Protein AF-A0A1V5QC03-F1 (afdb_monomer)

pLDDT: mean 85.35, std 14.17, range [39.09, 98.06]

Nearest PDB structures (foldseek):
  6pdq-assembly1_B  TM=7.037E-01  e=1.287E-02  Homo sapiens
  1zld-assembly1_A  TM=6.166E-01  e=1.085E-01  Pyrenophora tritici-repentis
  7a3p-assembly1_B  TM=3.853E-01  e=1.755E+00  dengue virus type 3
  1ft0-assembly3_B  TM=2.766E-01  e=2.969E-01  Homo sapiens
  1wcu-assembly1_A  TM=3.076E-01  e=2.504E+00  Piromyces sp. 'equi'

Mean predicted aligned error: 14.53 Å

Sequence (185 aa):
MDAVNGFADDLRRKGRRDANDLLSPYISTAADDDEYSYEDDALQHGVYTYYLLEALTNGDSNEDGWFAGEETFDYLYPLVVSFESTQHPQEYDGWPGLANIVTWDAPVVDGPDITGFSVPAGATAAARVTSVLGQDYALQYTTNLKANPVEWTEADTGAGTGGEIILEDSTPSDDMRFYRVIILP

Solvent-accessible surface area (backbone atoms only — not comparable to full-atom values): 11050 Å² total; per-residue (Å²): 131,84,84,83,48,62,49,52,53,53,55,69,54,90,74,76,96,51,78,66,68,46,92,53,42,74,47,75,42,57,24,42,81,92,44,58,71,54,71,38,82,88,73,73,34,38,50,46,58,45,35,45,58,52,11,73,76,68,12,48,81,84,72,80,86,56,48,28,44,64,34,21,46,68,48,21,46,65,52,33,35,69,74,40,79,74,23,50,56,40,70,40,85,47,40,94,75,78,39,80,72,66,83,77,68,69,76,79,68,86,61,74,46,69,80,44,77,47,72,52,91,96,48,51,32,38,40,31,28,57,28,51,62,81,41,37,32,33,33,28,33,29,77,45,90,82,45,87,76,60,66,73,44,80,55,29,74,46,76,21,72,56,42,79,46,76,37,47,33,78,75,79,79,64,99,55,75,47,76,49,73,45,75,54,135

Foldseek 3Di:
DDQQAPPLVVLVDDDDDDPVVPQWDKDKFFAGPPADQDDDVVLVGGLLVSLLVVLCPVQCPPPPPARFPVSSCVRSQVSSCVVPVRGGMHIHGRHPDTHHPDDPPPPPPVWFAFPDWDDPVPFKTKTKTQFDAQWKKWKWKFPDPPDVVGDIHTQAMDGGRNGIDMTINGDPPDPDIDIDMGIDD

Radius of gyration: 26.69 Å; Cα contacts (8 Å, |Δi|>4): 325; chains: 1; bounding box: 65×38×66 Å

Secondary structure (DSSP, 8-state):
---SSHHHHHHHS--SS-GGGSSS-EEEESS-TTS---EETTTTEEHHHHHHHHHHHH--SS-SS--BHHHHHHHHHHHHHHH-TT---EEEE-SSS--BS-----------EEEEEE--TTS-EEEEEEPPTT-EEEEEEES-TTSSSPP-EEEEEEE--SSEEEEEES---SS--EEEEEE--

Structure (mmCIF, N/CA/C/O backbone):
data_AF-A0A1V5QC03-F1
#
_entry.id   AF-A0A1V5QC03-F1
#
loop_
_atom_site.group_PDB
_atom_site.id
_atom_site.type_symbol
_atom_site.label_atom_id
_atom_site.label_alt_id
_atom_site.label_comp_id
_atom_site.label_asym_id
_atom_site.label_entity_id
_atom_site.label_seq_id
_atom_site.pdbx_PDB_ins_code
_atom_site.Cartn_x
_atom_site.Cartn_y
_atom_site.Cartn_z
_atom_site.occupancy
_atom_site.B_iso_or_equiv
_atom_site.auth_seq_id
_atom_site.auth_comp_id
_atom_site.auth_asym_id
_atom_site.auth_atom_id
_atom_site.pdbx_PDB_model_num
ATOM 1 N N . MET A 1 1 ? 35.709 -1.969 -19.097 1.00 42.81 1 MET A N 1
ATOM 2 C CA . MET A 1 1 ? 34.895 -1.059 -18.276 1.00 42.81 1 MET A CA 1
ATOM 3 C C . MET A 1 1 ? 33.524 -1.658 -18.395 1.00 42.81 1 MET A C 1
ATOM 5 O O . MET A 1 1 ? 33.021 -1.704 -19.510 1.00 42.81 1 MET A O 1
ATOM 9 N N . ASP A 1 2 ? 33.082 -2.325 -17.338 1.00 39.09 2 ASP A N 1
ATOM 10 C CA . ASP A 1 2 ? 31.883 -3.154 -17.375 1.00 39.09 2 ASP A CA 1
ATOM 11 C C . ASP A 1 2 ? 30.676 -2.216 -17.383 1.00 39.09 2 ASP A C 1
ATOM 13 O O . ASP A 1 2 ? 30.462 -1.477 -16.431 1.00 39.09 2 ASP A O 1
ATOM 17 N N . ALA A 1 3 ? 29.970 -2.182 -18.512 1.00 49.28 3 ALA A N 1
ATOM 18 C CA . ALA A 1 3 ? 28.827 -1.314 -18.792 1.00 49.28 3 ALA A CA 1
ATOM 19 C C . ALA A 1 3 ? 27.527 -1.890 -18.206 1.00 49.28 3 ALA A C 1
ATOM 21 O O . ALA A 1 3 ? 26.520 -1.948 -18.887 1.00 49.28 3 ALA A O 1
ATOM 22 N N . VAL A 1 4 ? 27.586 -2.446 -16.995 1.00 56.78 4 VAL A N 1
ATOM 23 C CA . VAL A 1 4 ? 26.457 -3.198 -16.411 1.00 56.78 4 VAL A CA 1
ATOM 24 C C . VAL A 1 4 ? 25.676 -2.338 -15.403 1.00 56.78 4 VAL A C 1
ATOM 26 O O . VAL A 1 4 ? 24.705 -2.802 -14.821 1.00 56.78 4 VAL A O 1
ATOM 29 N N . ASN A 1 5 ? 26.127 -1.110 -15.125 1.00 61.44 5 ASN A N 1
ATOM 30 C CA . ASN A 1 5 ? 25.644 -0.309 -13.997 1.00 61.44 5 ASN A CA 1
ATOM 31 C C . ASN A 1 5 ? 25.998 1.193 -14.095 1.00 61.44 5 ASN A C 1
ATOM 33 O O . ASN A 1 5 ? 26.212 1.835 -13.059 1.00 61.44 5 ASN A O 1
ATOM 37 N N . GLY A 1 6 ? 26.109 1.753 -15.306 1.00 67.44 6 GLY A N 1
ATOM 38 C CA . GLY A 1 6 ? 26.587 3.128 -15.528 1.00 67.44 6 GLY A CA 1
ATOM 39 C C . GLY A 1 6 ? 25.737 4.176 -14.806 1.00 67.44 6 GLY A C 1
ATOM 40 O O . GLY A 1 6 ? 26.262 5.010 -14.060 1.00 67.44 6 GLY A O 1
ATOM 41 N N . PHE A 1 7 ? 24.414 4.041 -14.911 1.00 72.69 7 PHE A N 1
ATOM 42 C CA . PHE A 1 7 ? 23.452 4.888 -14.207 1.00 72.69 7 PHE A CA 1
ATOM 43 C C . PHE A 1 7 ? 23.599 4.835 -12.674 1.00 72.69 7 PHE A C 1
ATOM 45 O O . PHE A 1 7 ? 23.713 5.870 -12.005 1.00 72.69 7 PHE A O 1
ATOM 52 N N . ALA A 1 8 ? 23.616 3.628 -12.097 1.00 73.25 8 ALA A N 1
ATOM 53 C CA . ALA A 1 8 ? 23.713 3.442 -10.649 1.00 73.25 8 ALA A CA 1
ATOM 54 C C . ALA A 1 8 ? 25.057 3.949 -10.097 1.00 73.25 8 ALA A C 1
ATOM 56 O O . ALA A 1 8 ? 25.130 4.464 -8.977 1.00 73.25 8 ALA A O 1
ATOM 57 N N . ASP A 1 9 ? 26.128 3.836 -10.883 1.00 72.56 9 ASP A N 1
ATOM 58 C CA . ASP A 1 9 ? 27.441 4.378 -10.540 1.00 72.56 9 ASP A CA 1
ATOM 59 C C . ASP A 1 9 ? 27.476 5.907 -10.575 1.00 72.56 9 ASP A C 1
ATOM 61 O O . ASP A 1 9 ? 28.110 6.527 -9.712 1.00 72.56 9 ASP A O 1
ATOM 65 N N . ASP A 1 10 ? 26.762 6.528 -11.510 1.00 68.62 10 ASP A N 1
ATOM 66 C CA . ASP A 1 10 ? 26.651 7.982 -11.577 1.00 68.62 10 ASP A CA 1
ATOM 67 C C . ASP A 1 10 ? 25.839 8.555 -10.403 1.00 68.62 10 ASP A C 1
ATOM 69 O O . ASP A 1 10 ? 26.239 9.576 -9.838 1.00 68.62 10 ASP A O 1
ATOM 73 N N . LEU A 1 11 ? 24.808 7.854 -9.913 1.00 66.38 11 LEU A N 1
ATOM 74 C CA . LEU A 1 11 ? 24.113 8.213 -8.664 1.00 66.38 11 LEU A CA 1
ATOM 75 C C . LEU A 1 11 ? 25.042 8.190 -7.437 1.00 66.38 11 LEU A C 1
ATOM 77 O O . LEU A 1 11 ? 24.896 9.002 -6.519 1.00 66.38 11 LEU A O 1
ATOM 81 N N . ARG A 1 12 ? 26.061 7.324 -7.421 1.00 68.38 12 ARG A N 1
ATOM 82 C CA . ARG A 1 12 ? 27.048 7.262 -6.325 1.00 68.38 12 ARG A CA 1
ATOM 83 C C . ARG A 1 12 ? 28.050 8.428 -6.356 1.00 68.38 12 ARG A C 1
ATOM 85 O O . ARG A 1 12 ? 28.718 8.691 -5.347 1.00 68.38 12 ARG A O 1
ATOM 92 N N . ARG A 1 13 ? 28.191 9.147 -7.480 1.00 62.00 13 ARG A N 1
ATOM 93 C CA . ARG A 1 13 ? 29.192 10.213 -7.668 1.00 62.00 13 ARG A CA 1
ATOM 94 C C . ARG A 1 13 ? 28.672 11.567 -7.157 1.00 62.00 13 ARG A C 1
ATOM 96 O O . ARG A 1 13 ? 27.941 12.267 -7.837 1.00 62.00 13 ARG A O 1
ATOM 103 N N . LYS A 1 14 ? 29.118 11.973 -5.963 1.00 53.88 14 LYS A N 1
ATOM 104 C CA . LYS A 1 14 ? 28.696 13.219 -5.279 1.00 53.88 14 LYS A CA 1
ATOM 105 C C . LYS A 1 14 ? 29.041 14.494 -6.078 1.00 53.88 14 LYS A C 1
ATOM 107 O O . LYS A 1 14 ? 30.224 14.824 -6.214 1.00 53.88 14 LYS A O 1
ATOM 112 N N . GLY A 1 15 ? 28.019 15.201 -6.575 1.00 64.44 15 GLY A N 1
ATOM 113 C CA . GLY A 1 15 ? 28.104 16.383 -7.446 1.00 64.44 15 GLY A CA 1
ATOM 114 C C . GLY A 1 15 ? 27.461 17.663 -6.880 1.00 64.44 15 GLY A C 1
ATOM 115 O O . GLY A 1 15 ? 27.685 18.014 -5.723 1.00 64.44 15 GLY A O 1
ATOM 116 N N . ARG A 1 16 ? 26.744 18.426 -7.733 1.00 58.00 16 ARG A N 1
ATOM 117 C CA . ARG A 1 16 ? 25.879 19.558 -7.309 1.00 58.00 16 ARG A CA 1
ATOM 118 C C . ARG A 1 16 ? 24.647 18.960 -6.599 1.00 58.00 16 ARG A C 1
ATOM 120 O O . ARG A 1 16 ? 24.723 17.836 -6.147 1.00 58.00 16 ARG A O 1
ATOM 127 N N . ARG A 1 17 ? 23.552 19.699 -6.382 1.00 55.31 17 ARG A N 1
ATOM 128 C CA . ARG A 1 17 ? 22.375 19.045 -5.792 1.00 55.31 17 ARG A CA 1
ATOM 129 C C . ARG A 1 17 ? 21.720 18.104 -6.807 1.00 55.31 17 ARG A C 1
ATOM 131 O O . ARG A 1 17 ? 21.109 18.616 -7.747 1.00 55.31 17 ARG A O 1
ATOM 138 N N . ASP A 1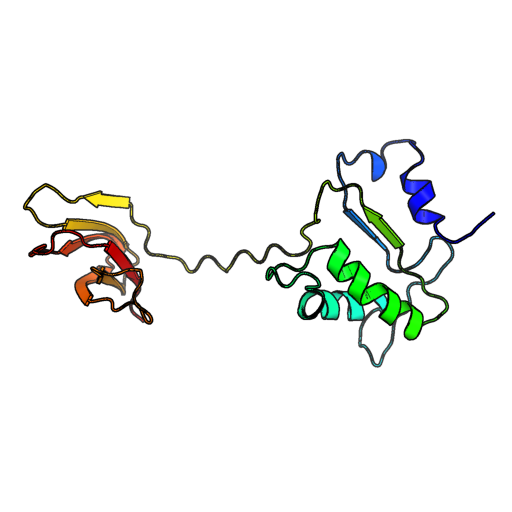 18 ? 21.839 16.791 -6.605 1.00 60.66 18 ASP A N 1
ATOM 139 C CA . ASP A 1 18 ? 21.238 15.730 -7.432 1.00 60.66 18 ASP A CA 1
ATOM 140 C C . ASP A 1 18 ? 20.279 14.864 -6.599 1.00 60.66 18 ASP A C 1
ATOM 142 O O . ASP A 1 18 ? 20.092 15.066 -5.402 1.00 60.66 18 ASP A O 1
ATOM 146 N N . ALA A 1 19 ? 19.708 13.831 -7.221 1.00 57.47 19 ALA A N 1
ATOM 147 C CA . ALA A 1 19 ? 18.978 12.773 -6.527 1.00 57.47 19 ALA A CA 1
ATOM 148 C C . ALA A 1 19 ? 19.791 12.071 -5.409 1.00 57.47 19 ALA A C 1
ATOM 150 O O . ALA A 1 19 ? 19.197 11.520 -4.490 1.00 57.47 19 ALA A O 1
ATOM 151 N N . ASN A 1 20 ? 21.125 1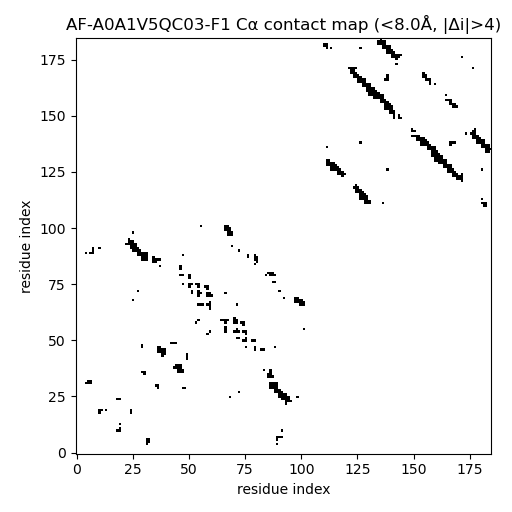2.136 -5.423 1.00 57.94 20 ASN A N 1
ATOM 152 C CA . ASN A 1 20 ? 21.999 11.599 -4.368 1.00 57.94 20 ASN A CA 1
ATOM 153 C C . ASN A 1 20 ? 22.118 12.488 -3.110 1.00 57.94 20 ASN A C 1
ATOM 155 O O . ASN A 1 20 ? 22.726 12.066 -2.125 1.00 57.94 20 ASN A O 1
ATOM 159 N N . ASP A 1 21 ? 21.529 13.690 -3.120 1.00 61.12 21 ASP A N 1
ATOM 160 C CA . ASP A 1 21 ? 21.320 14.509 -1.919 1.00 61.12 21 ASP A CA 1
ATOM 161 C C . ASP A 1 21 ? 20.098 14.052 -1.108 1.00 61.12 21 ASP A C 1
ATOM 163 O O . ASP A 1 21 ? 19.895 14.503 0.026 1.00 61.12 21 ASP A O 1
ATOM 167 N N . LEU A 1 22 ? 19.255 13.184 -1.678 1.00 66.00 22 LEU A N 1
ATOM 168 C CA . LEU A 1 22 ? 18.200 12.518 -0.926 1.00 66.00 22 LEU A CA 1
ATOM 169 C C . LEU A 1 22 ? 18.869 11.590 0.096 1.00 66.00 22 LEU A C 1
ATOM 171 O O . LEU A 1 22 ? 19.774 10.830 -0.236 1.00 66.00 22 LEU A O 1
ATOM 175 N N . LEU A 1 23 ? 18.446 11.674 1.360 1.00 70.44 23 LEU A N 1
ATOM 176 C CA . LEU A 1 23 ? 19.091 10.939 2.457 1.00 70.44 23 LEU A CA 1
ATOM 177 C C . LEU A 1 23 ? 18.989 9.418 2.288 1.00 70.44 23 LEU A C 1
ATOM 179 O O . LEU A 1 23 ? 19.908 8.700 2.679 1.00 70.44 23 LEU A O 1
ATOM 183 N N . SER A 1 24 ? 17.873 8.951 1.724 1.00 77.12 24 SER A N 1
ATOM 184 C CA . SER A 1 24 ? 17.582 7.535 1.501 1.00 77.12 24 SER A CA 1
ATOM 185 C C . SER A 1 24 ? 16.578 7.371 0.352 1.00 77.12 24 SER A C 1
ATOM 187 O O . SER A 1 24 ? 15.392 7.200 0.617 1.00 77.12 24 SER A O 1
ATOM 189 N N . PRO A 1 25 ? 16.968 7.555 -0.920 1.00 83.56 25 PRO A N 1
ATOM 190 C CA . PRO A 1 25 ? 16.045 7.378 -2.031 1.00 83.56 25 PRO A CA 1
ATOM 191 C C . PRO A 1 25 ? 16.015 5.919 -2.484 1.00 83.56 25 PRO A C 1
ATOM 193 O O . PRO A 1 25 ? 17.046 5.254 -2.498 1.00 83.56 25 PRO A O 1
ATOM 196 N N . TYR A 1 26 ? 14.849 5.475 -2.935 1.00 87.00 26 TYR A N 1
ATOM 197 C CA . TYR A 1 26 ? 14.722 4.322 -3.817 1.00 87.00 26 TYR A CA 1
ATOM 198 C C . TYR A 1 26 ? 14.472 4.844 -5.234 1.00 87.00 26 TYR A C 1
ATOM 200 O O . TYR A 1 26 ? 13.576 5.670 -5.437 1.00 87.00 26 TYR A O 1
ATOM 208 N N . ILE A 1 27 ? 15.298 4.443 -6.199 1.00 89.00 27 ILE A N 1
ATOM 209 C CA . ILE A 1 27 ? 15.223 4.917 -7.586 1.00 89.00 27 ILE A CA 1
ATOM 210 C C . ILE A 1 27 ? 15.237 3.706 -8.507 1.00 89.00 27 ILE A C 1
ATOM 212 O O . ILE A 1 27 ? 16.136 2.880 -8.420 1.00 89.00 27 ILE A O 1
ATOM 216 N N . SER A 1 28 ? 14.287 3.658 -9.438 1.00 92.69 28 SER A N 1
ATOM 217 C CA . SER A 1 28 ? 14.277 2.685 -10.527 1.00 92.69 28 SER A CA 1
ATOM 218 C C . SER A 1 28 ? 14.078 3.398 -11.865 1.00 92.69 28 SER A C 1
ATOM 220 O O . SER A 1 28 ? 13.286 4.344 -11.955 1.00 92.69 28 SER A O 1
ATOM 222 N N . THR A 1 29 ? 14.795 2.964 -12.899 1.00 94.38 29 THR A N 1
ATOM 223 C CA . THR A 1 29 ? 14.680 3.474 -14.270 1.00 94.38 29 THR A CA 1
ATOM 224 C C . THR A 1 29 ? 14.357 2.358 -15.248 1.00 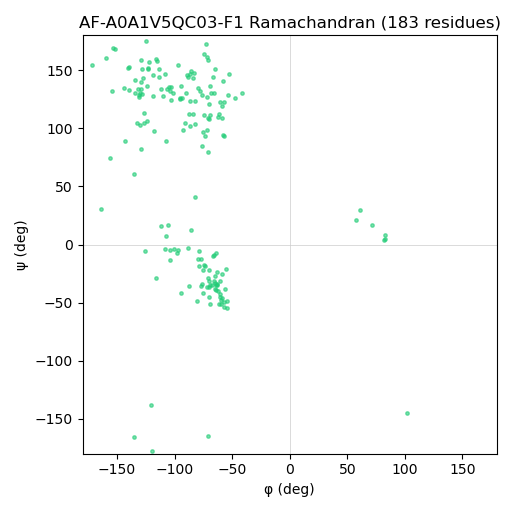94.38 29 THR A C 1
ATOM 226 O O . THR A 1 29 ? 14.722 1.202 -15.059 1.00 94.38 29 THR A O 1
ATOM 229 N N . ALA A 1 30 ? 13.670 2.723 -16.330 1.00 96.69 30 ALA A N 1
ATOM 230 C CA . ALA A 1 30 ? 13.182 1.768 -17.316 1.00 96.69 30 ALA A CA 1
ATOM 231 C C . ALA A 1 30 ? 14.280 1.121 -18.173 1.00 96.69 30 ALA A C 1
ATOM 233 O O . ALA A 1 30 ? 14.033 0.070 -18.756 1.00 96.69 30 ALA A O 1
ATOM 234 N N . ALA A 1 31 ? 15.447 1.751 -18.278 1.00 95.88 31 ALA A N 1
ATOM 235 C CA . ALA A 1 31 ? 16.568 1.325 -19.108 1.00 95.88 31 ALA A CA 1
ATOM 236 C C . ALA A 1 31 ? 17.891 1.818 -18.489 1.00 95.88 31 ALA A C 1
ATOM 238 O O . ALA A 1 31 ? 17.851 2.662 -17.576 1.00 95.88 31 ALA A O 1
ATOM 239 N N . ASP A 1 32 ? 19.023 1.314 -18.989 1.00 92.69 32 ASP A N 1
ATOM 240 C CA . ASP A 1 32 ? 20.351 1.819 -18.628 1.00 92.69 32 ASP A CA 1
ATOM 241 C C . ASP A 1 32 ? 20.629 3.191 -19.272 1.00 92.69 32 ASP A C 1
ATOM 243 O O . ASP A 1 32 ? 19.834 3.719 -20.057 1.00 92.69 32 ASP A O 1
ATOM 247 N N . ASP A 1 33 ? 21.746 3.809 -18.895 1.00 85.25 33 ASP A N 1
ATOM 248 C CA . ASP A 1 33 ? 22.112 5.178 -19.262 1.00 85.25 33 ASP A CA 1
ATOM 249 C C . ASP A 1 33 ? 22.317 5.407 -20.769 1.00 85.25 33 ASP A C 1
ATOM 251 O O . ASP A 1 33 ? 22.162 6.542 -21.239 1.00 85.25 33 ASP A O 1
ATOM 255 N N . ASP A 1 34 ? 22.620 4.355 -21.531 1.00 89.12 34 ASP A N 1
ATOM 256 C CA . ASP A 1 34 ? 22.813 4.385 -22.982 1.00 89.12 34 ASP A CA 1
ATOM 257 C C . ASP A 1 34 ? 21.732 3.638 -23.788 1.00 89.12 34 ASP A C 1
ATOM 259 O O . ASP A 1 34 ? 21.890 3.416 -24.995 1.00 89.12 34 ASP A O 1
ATOM 263 N N . GLU A 1 35 ? 20.592 3.341 -23.159 1.00 94.50 35 GLU A N 1
ATOM 264 C CA . GLU A 1 35 ? 19.522 2.523 -23.732 1.00 94.50 35 GLU A CA 1
ATOM 265 C C . GLU A 1 35 ? 18.198 3.273 -23.933 1.00 94.50 35 GLU A C 1
ATOM 267 O O . GLU A 1 35 ? 17.913 4.313 -23.333 1.00 94.50 35 GLU A O 1
ATOM 272 N N . TYR A 1 36 ? 17.348 2.726 -24.806 1.00 94.81 36 TYR A N 1
ATOM 273 C CA . TYR A 1 36 ? 15.988 3.228 -24.987 1.00 94.81 36 TYR A CA 1
ATOM 274 C C . TYR A 1 36 ? 15.021 2.542 -24.021 1.00 94.81 36 TYR A C 1
ATOM 276 O O . TYR A 1 36 ? 15.093 1.340 -23.783 1.00 94.81 36 TYR A O 1
ATOM 284 N N . SER A 1 37 ? 14.044 3.307 -23.534 1.00 96.25 37 SER A N 1
ATOM 285 C CA . SER A 1 37 ? 12.830 2.746 -22.944 1.00 96.25 37 SER A CA 1
ATOM 286 C C . SER A 1 37 ? 11.811 2.513 -24.055 1.00 96.25 37 SER A C 1
ATOM 288 O O . SER A 1 37 ? 11.308 3.478 -24.633 1.00 96.25 37 SER A O 1
ATOM 290 N N . TYR A 1 38 ? 11.504 1.253 -24.348 1.00 97.44 38 TYR A N 1
ATOM 291 C CA . TYR A 1 38 ? 10.611 0.877 -25.438 1.00 97.44 38 TYR A CA 1
ATOM 292 C C . TYR A 1 38 ? 9.138 0.951 -25.022 1.00 97.44 38 TYR A C 1
ATOM 294 O O . TYR A 1 38 ? 8.775 0.691 -23.871 1.00 97.44 38 TYR A O 1
ATOM 302 N N . GLU A 1 39 ? 8.287 1.290 -25.988 1.00 96.81 39 GLU A N 1
ATOM 303 C CA . GLU A 1 39 ? 6.833 1.138 -25.919 1.00 96.81 39 GLU A CA 1
ATOM 304 C C . GLU A 1 39 ? 6.401 0.001 -26.836 1.00 96.81 39 GLU A C 1
ATOM 306 O O . GLU A 1 39 ? 7.009 -0.216 -27.886 1.00 96.81 39 GLU A O 1
ATOM 311 N N . ASP A 1 40 ? 5.348 -0.710 -26.442 1.00 96.62 40 ASP A N 1
ATOM 312 C CA . ASP A 1 40 ? 4.783 -1.788 -27.242 1.00 96.62 40 ASP A CA 1
ATOM 313 C C . ASP A 1 40 ? 3.260 -1.647 -27.364 1.00 96.62 40 ASP A C 1
ATOM 315 O O . ASP A 1 40 ? 2.534 -1.503 -26.375 1.00 96.62 40 ASP A O 1
ATOM 319 N N . ASP A 1 41 ? 2.769 -1.707 -28.605 1.00 96.25 41 ASP A N 1
ATOM 320 C CA . ASP A 1 41 ? 1.347 -1.541 -28.924 1.00 96.25 41 ASP A CA 1
ATOM 321 C C . ASP A 1 41 ? 0.478 -2.671 -28.345 1.00 96.25 41 ASP A C 1
ATOM 323 O O . ASP A 1 41 ? -0.689 -2.439 -28.019 1.00 96.25 41 ASP A O 1
ATOM 327 N N . ALA A 1 42 ? 1.009 -3.894 -28.226 1.00 95.56 42 ALA A N 1
ATOM 328 C CA . ALA A 1 42 ? 0.270 -5.033 -27.687 1.00 95.56 42 ALA A CA 1
ATOM 329 C C . ALA A 1 42 ? 0.182 -4.975 -26.157 1.00 95.56 42 ALA A C 1
ATOM 331 O O . ALA A 1 42 ? -0.859 -5.330 -25.601 1.00 95.56 42 ALA A O 1
ATOM 332 N N . LEU A 1 43 ? 1.231 -4.483 -25.492 1.00 95.50 43 LEU A N 1
ATOM 333 C CA . LEU A 1 43 ? 1.225 -4.202 -24.053 1.00 95.50 43 LEU A CA 1
ATOM 334 C C . LEU A 1 43 ? 0.417 -2.943 -23.695 1.00 95.50 43 LEU A C 1
ATOM 336 O O . LEU A 1 43 ? 0.032 -2.777 -22.540 1.00 95.50 43 LEU A O 1
ATOM 340 N N . GLN A 1 44 ? 0.152 -2.061 -24.668 1.00 97.00 44 GLN A N 1
ATOM 341 C CA . GLN A 1 44 ? -0.524 -0.764 -24.492 1.00 97.00 44 GLN A CA 1
ATOM 342 C C . GLN A 1 44 ? 0.178 0.180 -23.497 1.00 97.00 44 GLN A C 1
ATOM 344 O O . GLN A 1 44 ? -0.434 1.105 -22.959 1.00 97.00 44 GLN A O 1
ATOM 349 N N . HIS A 1 45 ? 1.467 -0.054 -23.258 1.00 96.56 45 HIS A N 1
ATOM 350 C CA . HIS A 1 45 ? 2.293 0.623 -22.268 1.00 96.56 45 HIS A CA 1
ATOM 351 C C . HIS A 1 45 ? 3.767 0.599 -22.709 1.00 96.56 45 HIS A C 1
ATOM 353 O O . HIS A 1 45 ? 4.156 -0.142 -23.614 1.00 96.56 45 HIS A O 1
ATOM 359 N N . GLY A 1 46 ? 4.609 1.378 -22.023 1.00 97.56 46 GLY A N 1
ATOM 360 C CA . GLY A 1 46 ? 6.052 1.127 -22.008 1.00 97.56 46 GLY A CA 1
ATOM 361 C C . GLY A 1 46 ? 6.343 -0.280 -21.482 1.00 97.56 46 GLY A C 1
ATOM 362 O O . GLY A 1 46 ? 5.694 -0.690 -20.520 1.00 97.56 46 GLY A O 1
ATOM 363 N N . VAL A 1 47 ? 7.312 -1.002 -22.053 1.00 98.00 47 VAL A N 1
ATOM 364 C CA . VAL A 1 47 ? 7.646 -2.389 -21.654 1.00 98.00 47 VAL A CA 1
ATOM 365 C C . VAL A 1 47 ? 7.929 -2.470 -20.149 1.00 98.00 47 VAL A C 1
ATOM 367 O O . VAL A 1 47 ? 7.327 -3.272 -19.438 1.00 98.00 47 VAL A O 1
ATOM 370 N N . TYR A 1 48 ? 8.765 -1.564 -19.634 1.00 97.75 48 TYR A N 1
ATOM 371 C CA . TYR A 1 48 ? 9.020 -1.431 -18.196 1.00 97.75 48 TYR A CA 1
ATOM 372 C C . TYR A 1 48 ? 7.749 -1.122 -17.396 1.00 97.75 48 TYR A C 1
ATOM 374 O O . TYR A 1 48 ? 7.487 -1.751 -16.376 1.00 97.75 48 TYR A O 1
ATOM 382 N N . THR A 1 49 ? 6.944 -0.156 -17.850 1.00 96.56 49 THR A N 1
ATOM 383 C CA . THR A 1 49 ? 5.726 0.261 -17.141 1.00 96.56 49 THR A CA 1
ATOM 384 C C . THR A 1 49 ? 4.715 -0.874 -17.048 1.00 96.56 49 THR A C 1
ATOM 386 O O . THR A 1 49 ? 4.108 -1.046 -15.996 1.00 96.56 49 THR A O 1
ATOM 389 N N . TYR A 1 50 ? 4.555 -1.658 -18.113 1.00 97.38 50 TYR A N 1
ATOM 390 C CA . TYR A 1 50 ? 3.685 -2.827 -18.122 1.00 97.38 50 TYR A CA 1
ATOM 391 C C . TYR A 1 50 ? 4.088 -3.815 -17.019 1.00 97.38 50 TYR A C 1
ATOM 393 O O . TYR A 1 50 ? 3.276 -4.142 -16.154 1.00 97.38 50 TYR A O 1
ATOM 401 N N . TYR A 1 51 ? 5.361 -4.220 -16.992 1.00 97.50 51 TYR A N 1
ATOM 402 C CA . TYR A 1 51 ? 5.838 -5.195 -16.013 1.00 97.50 51 TYR A CA 1
ATOM 403 C C . TYR A 1 51 ? 5.918 -4.645 -14.590 1.00 97.50 51 TYR A C 1
ATOM 405 O O . TYR A 1 51 ? 5.691 -5.398 -13.648 1.00 97.50 51 TYR A O 1
ATOM 413 N N . LEU A 1 52 ? 6.145 -3.340 -14.413 1.00 95.25 52 LEU A N 1
ATOM 414 C CA . LEU A 1 52 ? 6.003 -2.696 -13.109 1.00 95.25 52 LEU A CA 1
ATOM 415 C C . LEU A 1 52 ? 4.565 -2.832 -12.585 1.00 95.25 52 LEU A C 1
ATOM 417 O O . LEU A 1 52 ? 4.371 -3.193 -11.430 1.00 95.25 52 LEU A O 1
ATOM 421 N N . LEU A 1 53 ? 3.548 -2.589 -13.419 1.00 93.62 53 LEU A N 1
ATOM 422 C CA . LEU A 1 53 ? 2.145 -2.741 -13.012 1.00 93.62 53 LEU A CA 1
ATOM 423 C C . LEU A 1 53 ? 1.786 -4.200 -12.694 1.00 93.62 53 LEU A C 1
ATOM 425 O O . LEU A 1 53 ? 1.055 -4.452 -11.736 1.00 93.62 53 LEU A O 1
ATOM 429 N N . GLU A 1 54 ? 2.317 -5.164 -13.452 1.00 94.00 54 GLU A N 1
ATOM 430 C CA . GLU A 1 54 ? 2.166 -6.585 -13.117 1.00 94.00 54 GLU A CA 1
ATOM 431 C C . GLU A 1 54 ? 2.851 -6.940 -11.789 1.00 94.00 54 GLU A C 1
ATOM 433 O O . GLU A 1 54 ? 2.287 -7.696 -10.993 1.00 94.00 54 GLU A O 1
ATOM 438 N N . ALA A 1 55 ? 4.025 -6.366 -11.514 1.00 92.69 55 ALA A N 1
ATOM 439 C CA . ALA A 1 55 ? 4.762 -6.568 -10.271 1.00 92.69 55 ALA A CA 1
ATOM 440 C C . ALA A 1 55 ? 4.004 -6.033 -9.047 1.00 92.69 55 ALA A C 1
ATOM 442 O O . ALA A 1 55 ? 4.004 -6.672 -8.002 1.00 92.69 55 ALA A O 1
ATOM 443 N N . LEU A 1 56 ? 3.264 -4.927 -9.185 1.00 89.00 56 LEU A N 1
ATOM 444 C CA . LEU A 1 56 ? 2.398 -4.394 -8.119 1.00 89.00 56 LEU A CA 1
ATOM 445 C C . LEU A 1 56 ? 1.231 -5.318 -7.733 1.00 89.00 56 LEU A C 1
ATOM 447 O O . LEU A 1 56 ? 0.494 -5.018 -6.798 1.00 89.00 56 LEU A O 1
ATOM 451 N N . THR A 1 57 ? 1.030 -6.409 -8.474 1.00 85.81 57 THR A N 1
ATOM 452 C CA . THR A 1 57 ? 0.006 -7.421 -8.188 1.00 85.81 57 THR A CA 1
ATOM 453 C C . THR A 1 57 ? 0.611 -8.787 -7.861 1.00 85.81 57 THR A C 1
ATOM 455 O O . THR A 1 57 ? -0.005 -9.564 -7.137 1.00 85.81 57 THR A O 1
ATOM 458 N N . ASN A 1 58 ? 1.794 -9.101 -8.399 1.00 87.38 58 ASN A N 1
ATOM 459 C CA . ASN A 1 58 ? 2.372 -10.450 -8.362 1.00 87.38 58 ASN A CA 1
ATOM 460 C C . ASN A 1 58 ? 3.789 -10.515 -7.767 1.00 87.38 58 ASN A C 1
ATOM 462 O O . ASN A 1 58 ? 4.330 -11.607 -7.627 1.00 87.38 58 ASN A O 1
ATOM 466 N N . GLY A 1 59 ? 4.399 -9.372 -7.457 1.00 82.88 59 GLY A N 1
ATOM 467 C CA . GLY A 1 59 ? 5.795 -9.257 -7.040 1.00 82.88 59 GLY A CA 1
ATOM 468 C C . GLY A 1 59 ? 6.047 -9.458 -5.548 1.00 82.88 59 GLY A C 1
ATOM 469 O O . GLY A 1 59 ? 7.136 -9.135 -5.110 1.00 82.88 59 GLY A O 1
ATOM 470 N N . ASP A 1 60 ? 5.086 -9.959 -4.768 1.00 84.56 60 ASP A N 1
ATOM 471 C CA . ASP A 1 60 ? 5.247 -10.222 -3.327 1.00 84.56 60 ASP A CA 1
ATOM 472 C C . ASP A 1 60 ? 6.080 -11.499 -3.124 1.00 84.56 60 ASP A C 1
ATOM 474 O O . ASP A 1 60 ? 5.559 -12.614 -3.044 1.00 84.56 60 ASP A O 1
ATOM 478 N N . SER A 1 61 ? 7.405 -11.343 -3.143 1.00 85.50 61 SER A N 1
ATOM 479 C CA . SER A 1 61 ? 8.345 -12.468 -3.110 1.00 85.50 61 SER A CA 1
ATOM 480 C C . SER A 1 61 ? 8.472 -13.096 -1.722 1.00 85.50 61 SER A C 1
ATOM 482 O O . SER A 1 61 ? 8.906 -14.247 -1.610 1.00 85.50 61 SER A O 1
ATOM 484 N N . ASN A 1 62 ? 8.134 -12.354 -0.665 1.00 83.06 62 ASN A N 1
ATOM 485 C CA . ASN A 1 62 ? 8.265 -12.801 0.718 1.00 83.06 62 ASN A CA 1
ATOM 486 C C . ASN A 1 62 ? 6.922 -13.217 1.372 1.00 83.06 62 ASN A C 1
ATOM 488 O O . ASN A 1 62 ? 6.941 -13.765 2.479 1.00 83.06 62 ASN A O 1
ATOM 492 N N . GLU A 1 63 ? 5.801 -13.035 0.665 1.00 82.75 63 GLU A N 1
ATOM 493 C CA . GLU A 1 63 ? 4.422 -13.355 1.063 1.00 82.75 63 GLU A CA 1
ATOM 494 C C . GLU A 1 63 ? 3.925 -12.597 2.313 1.00 82.75 63 GLU A C 1
ATOM 496 O O . GLU A 1 63 ? 3.089 -13.106 3.072 1.00 82.75 63 GLU A O 1
ATOM 501 N N . ASP A 1 64 ? 4.428 -11.386 2.566 1.00 79.12 64 ASP A N 1
ATOM 502 C CA . ASP A 1 64 ? 4.004 -10.553 3.699 1.00 79.12 64 ASP A CA 1
ATOM 503 C C . ASP A 1 64 ? 2.792 -9.653 3.389 1.00 79.12 64 ASP A C 1
ATOM 505 O O . ASP A 1 64 ? 2.252 -9.003 4.297 1.00 79.12 64 ASP A O 1
ATOM 509 N N . GLY A 1 65 ? 2.306 -9.676 2.143 1.00 76.31 65 GLY A N 1
ATOM 510 C CA . GLY A 1 65 ? 1.167 -8.895 1.674 1.00 76.31 65 GLY A CA 1
ATOM 511 C C . GLY A 1 65 ? 1.510 -7.455 1.288 1.00 76.31 65 GLY A C 1
ATOM 512 O O . GLY A 1 65 ? 0.587 -6.671 1.039 1.00 76.31 65 GLY A O 1
ATOM 513 N N . TRP A 1 66 ? 2.795 -7.098 1.243 1.00 79.56 66 TRP A N 1
ATOM 514 C CA . TRP A 1 66 ? 3.304 -5.822 0.752 1.00 79.56 66 TRP A CA 1
ATOM 515 C C . TRP A 1 66 ? 4.126 -6.039 -0.521 1.00 79.56 66 TRP A C 1
ATOM 517 O O . TRP A 1 66 ? 4.817 -7.032 -0.674 1.00 79.56 66 TRP A O 1
ATOM 527 N N . PHE A 1 67 ? 4.044 -5.088 -1.452 1.00 84.06 67 PHE A N 1
ATOM 528 C CA . PHE A 1 67 ? 4.824 -5.113 -2.692 1.00 84.06 67 PHE A CA 1
ATOM 529 C C . PHE A 1 67 ? 5.906 -4.041 -2.601 1.00 84.06 67 PHE A C 1
ATOM 531 O O . PHE A 1 67 ? 5.669 -2.875 -2.945 1.00 84.06 67 PHE A O 1
ATOM 538 N N . ALA A 1 68 ? 7.067 -4.409 -2.061 1.00 88.19 68 ALA A N 1
ATOM 539 C CA . ALA A 1 68 ? 8.178 -3.479 -1.925 1.00 88.19 68 ALA A CA 1
ATOM 540 C C . ALA A 1 68 ? 8.833 -3.156 -3.273 1.00 88.19 68 ALA A C 1
ATOM 542 O O . ALA A 1 68 ? 8.688 -3.884 -4.255 1.00 88.19 68 ALA A O 1
ATOM 543 N N . GLY A 1 69 ? 9.578 -2.054 -3.323 1.00 89.19 69 GLY A N 1
ATOM 544 C CA . GLY A 1 69 ? 10.280 -1.617 -4.519 1.00 89.19 69 GLY A CA 1
ATOM 545 C C . GLY A 1 69 ? 11.232 -2.677 -5.038 1.00 89.19 69 GLY A C 1
ATOM 546 O O . GLY A 1 69 ? 11.134 -3.044 -6.207 1.00 89.19 69 GLY A O 1
ATOM 547 N N . GLU A 1 70 ? 12.051 -3.219 -4.150 1.00 91.00 70 GLU A N 1
ATOM 548 C CA . GLU A 1 70 ? 13.044 -4.248 -4.436 1.00 91.00 70 GLU A CA 1
ATOM 549 C C . GLU A 1 70 ? 12.362 -5.511 -4.986 1.00 91.00 70 GLU A C 1
ATOM 551 O O . GLU A 1 70 ? 12.772 -6.067 -6.000 1.00 91.00 70 GLU A O 1
ATOM 556 N N . GLU A 1 71 ? 11.237 -5.918 -4.394 1.00 90.69 71 GLU A N 1
ATOM 557 C CA . GLU A 1 71 ? 10.510 -7.113 -4.831 1.00 90.69 71 GLU A CA 1
ATOM 558 C C . GLU A 1 71 ? 9.809 -6.902 -6.178 1.00 90.69 71 GLU A C 1
ATOM 560 O O . GLU A 1 71 ? 9.778 -7.789 -7.036 1.00 90.69 71 GLU A O 1
ATOM 565 N N . THR A 1 72 ? 9.288 -5.694 -6.409 1.00 93.19 72 THR A N 1
ATOM 566 C CA . THR A 1 72 ? 8.724 -5.348 -7.714 1.00 93.19 72 THR A CA 1
ATOM 567 C C . THR A 1 72 ? 9.801 -5.283 -8.793 1.00 93.19 72 THR A C 1
ATOM 569 O O . THR A 1 72 ? 9.542 -5.678 -9.932 1.00 93.19 72 THR A O 1
ATOM 572 N N . PHE A 1 73 ? 11.009 -4.831 -8.444 1.00 94.62 73 PHE A N 1
ATOM 573 C CA . PHE A 1 73 ? 12.143 -4.777 -9.357 1.00 94.62 73 PHE A CA 1
ATOM 574 C C . PHE A 1 73 ? 12.655 -6.181 -9.700 1.00 94.62 73 PHE A C 1
ATOM 576 O O . PHE A 1 73 ? 12.808 -6.502 -10.881 1.00 94.62 73 PHE A O 1
ATOM 583 N N . ASP A 1 74 ? 12.799 -7.049 -8.696 1.00 94.44 74 ASP A N 1
ATOM 584 C CA . ASP A 1 74 ? 13.142 -8.465 -8.866 1.00 94.44 74 ASP A CA 1
ATOM 585 C C . ASP A 1 74 ? 12.142 -9.193 -9.782 1.00 94.44 74 ASP A C 1
ATOM 587 O O . ASP A 1 74 ? 12.538 -10.013 -10.618 1.00 94.44 74 ASP A O 1
ATOM 591 N N . TYR A 1 75 ? 10.848 -8.867 -9.678 1.00 95.12 75 TYR A N 1
ATOM 592 C CA . TYR A 1 75 ? 9.817 -9.403 -10.568 1.00 95.12 75 TYR A CA 1
ATOM 593 C C . TYR A 1 75 ? 9.949 -8.871 -12.005 1.00 95.12 75 TYR A C 1
ATOM 595 O O . TYR A 1 75 ? 9.929 -9.649 -12.964 1.00 95.12 75 TYR A O 1
ATOM 603 N N . LEU A 1 76 ? 10.050 -7.547 -12.181 1.00 96.56 76 LEU A N 1
ATOM 604 C CA . LEU A 1 76 ? 9.956 -6.926 -13.507 1.00 96.56 76 LEU A CA 1
ATOM 605 C C . LEU A 1 76 ? 11.232 -7.093 -14.339 1.00 96.56 76 LEU A C 1
ATOM 607 O O . LEU A 1 76 ? 11.136 -7.232 -15.559 1.00 96.56 76 LEU A O 1
ATOM 611 N N . TYR A 1 77 ? 12.417 -7.088 -13.718 1.00 97.12 77 TYR A N 1
ATOM 612 C CA . TYR A 1 77 ? 13.698 -7.079 -14.432 1.00 97.12 77 TYR A CA 1
ATOM 613 C C . TYR A 1 77 ? 13.841 -8.228 -15.447 1.00 97.12 77 TYR A C 1
ATOM 615 O O . TYR A 1 77 ? 14.057 -7.951 -16.632 1.00 97.12 77 TYR A O 1
ATOM 623 N N . PRO A 1 78 ? 13.676 -9.514 -15.064 1.00 97.50 78 PRO A N 1
ATOM 624 C CA . PRO A 1 78 ? 13.828 -10.615 -16.014 1.00 97.50 78 PRO A CA 1
ATOM 625 C C . PRO A 1 78 ? 12.763 -10.600 -17.118 1.00 97.50 78 PRO A C 1
ATOM 627 O O . PRO A 1 78 ? 13.024 -11.090 -18.217 1.00 97.50 78 PRO A O 1
ATOM 630 N N . LEU A 1 79 ? 11.578 -10.042 -16.854 1.00 98.06 79 LEU A N 1
ATOM 631 C CA . LEU A 1 79 ? 10.491 -9.955 -17.829 1.00 98.06 79 LEU A CA 1
ATOM 632 C C . LEU A 1 79 ? 10.754 -8.870 -18.875 1.00 98.06 79 LEU A C 1
ATOM 634 O O . LEU A 1 79 ? 10.577 -9.130 -20.064 1.00 98.06 79 LEU A O 1
ATOM 638 N N . VAL A 1 80 ? 11.254 -7.702 -18.458 1.00 97.75 80 VAL A N 1
ATOM 639 C CA . VAL A 1 80 ? 11.652 -6.628 -19.381 1.00 97.75 80 VAL A CA 1
ATOM 640 C C . VAL A 1 80 ? 12.776 -7.105 -20.296 1.00 97.75 80 VAL A C 1
ATOM 642 O O . VAL A 1 80 ? 12.617 -7.044 -21.511 1.00 97.75 80 VAL A O 1
ATOM 645 N N . VAL A 1 81 ? 13.854 -7.666 -19.736 1.00 97.44 81 VAL A N 1
ATOM 646 C CA . VAL A 1 81 ? 15.001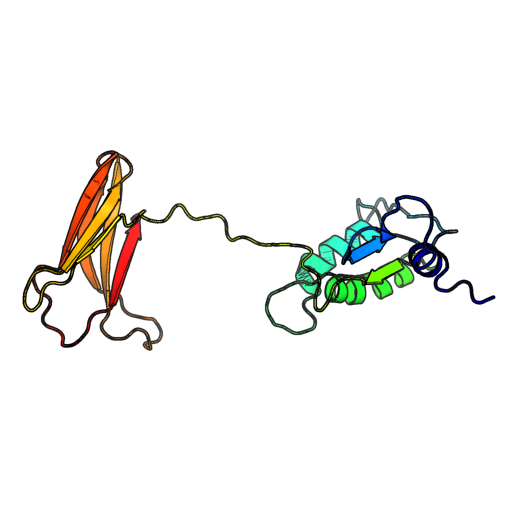 -8.163 -20.522 1.00 97.44 81 VAL A CA 1
ATOM 647 C C . VAL A 1 81 ? 14.595 -9.321 -21.442 1.00 97.44 81 VAL A C 1
ATOM 649 O O . VAL A 1 81 ? 15.118 -9.467 -22.548 1.00 97.44 81 VAL A O 1
ATOM 652 N N . SER A 1 82 ? 13.646 -10.160 -21.014 1.00 97.81 82 SER A N 1
ATOM 653 C CA . SER A 1 82 ? 13.100 -11.219 -21.867 1.00 97.81 82 SER A CA 1
ATOM 654 C C . SER A 1 82 ? 12.228 -10.682 -23.004 1.00 97.81 82 SER A C 1
ATOM 656 O O . SER A 1 82 ? 12.139 -11.348 -24.038 1.00 97.81 82 SER A O 1
ATOM 658 N N . PHE A 1 83 ? 11.534 -9.561 -22.806 1.00 97.44 83 PHE A N 1
ATOM 659 C CA . PHE A 1 83 ? 10.663 -8.962 -23.815 1.00 97.44 83 PHE A CA 1
ATOM 660 C C . PHE A 1 83 ? 11.472 -8.148 -24.827 1.00 97.44 83 PHE A C 1
ATOM 662 O O . PHE A 1 83 ? 11.321 -8.339 -26.032 1.00 97.44 83 PHE A O 1
ATOM 669 N N . GLU A 1 84 ? 12.362 -7.289 -24.333 1.00 97.00 84 GLU A N 1
ATOM 670 C CA . GLU A 1 84 ? 13.280 -6.482 -25.126 1.00 97.00 84 GLU A CA 1
ATOM 671 C C . GLU A 1 84 ? 14.705 -6.620 -24.579 1.00 97.00 84 GLU A C 1
ATOM 673 O O . GLU A 1 84 ? 15.088 -6.019 -23.579 1.00 97.00 84 GLU A O 1
ATOM 678 N N . SER A 1 85 ? 15.512 -7.421 -25.274 1.00 96.31 85 SER A N 1
ATOM 679 C CA . SER A 1 85 ? 16.882 -7.760 -24.870 1.00 96.31 85 SER A CA 1
ATOM 680 C C . SER A 1 85 ? 17.866 -6.587 -24.886 1.00 96.31 85 SER A C 1
ATOM 682 O O . SER A 1 85 ? 19.000 -6.748 -24.440 1.00 96.31 85 SER A O 1
ATOM 684 N N . THR A 1 86 ? 17.476 -5.435 -25.442 1.00 96.00 86 THR A N 1
ATOM 685 C CA . THR A 1 86 ? 18.281 -4.202 -25.435 1.00 96.00 86 THR A CA 1
ATOM 686 C C . THR A 1 86 ? 17.760 -3.148 -24.457 1.00 96.00 86 THR A C 1
ATOM 688 O O . THR A 1 86 ? 18.081 -1.972 -24.613 1.00 96.00 86 THR A O 1
ATOM 691 N N . GLN A 1 87 ? 16.909 -3.541 -23.508 1.00 96.81 87 GLN A N 1
ATOM 692 C CA . GLN A 1 87 ? 16.417 -2.682 -22.438 1.00 96.81 87 GLN A CA 1
ATOM 693 C C . GLN A 1 87 ? 16.675 -3.355 -21.085 1.00 96.81 87 GLN A C 1
ATOM 695 O O . GLN A 1 87 ? 16.062 -4.370 -20.753 1.00 96.81 87 GLN A O 1
ATOM 700 N N . HIS A 1 88 ? 17.555 -2.760 -20.285 1.00 97.25 88 HIS A N 1
ATOM 701 C CA . HIS A 1 88 ? 17.966 -3.245 -18.973 1.00 97.25 88 HIS A CA 1
ATOM 702 C C . HIS A 1 88 ? 17.587 -2.217 -17.901 1.00 97.25 88 HIS A C 1
ATOM 704 O O . HIS A 1 88 ? 18.319 -1.248 -17.686 1.00 97.25 88 HIS A O 1
ATOM 710 N N . PRO A 1 89 ? 16.445 -2.400 -17.211 1.00 96.94 89 PRO A N 1
ATOM 711 C CA . PRO A 1 89 ? 16.060 -1.535 -16.101 1.00 96.94 89 PRO A CA 1
ATOM 712 C C . PRO A 1 89 ? 17.173 -1.421 -15.055 1.00 96.94 89 PRO A C 1
ATOM 714 O O . PRO A 1 89 ? 17.896 -2.388 -14.822 1.00 96.94 89 PRO A O 1
ATOM 717 N N . GLN A 1 90 ? 17.292 -0.266 -14.402 1.00 95.38 90 GLN A N 1
ATOM 718 C CA . GLN A 1 90 ? 18.302 -0.038 -13.362 1.00 95.38 90 GLN A CA 1
ATOM 719 C C . GLN A 1 90 ? 17.645 0.286 -12.031 1.00 95.38 90 GLN A C 1
ATOM 721 O O . GLN A 1 90 ? 16.641 0.994 -11.983 1.00 95.38 90 GLN A O 1
ATOM 726 N N . GLU A 1 91 ? 18.273 -0.167 -10.954 1.00 92.50 91 GLU A N 1
ATOM 727 C CA . GLU A 1 91 ? 17.856 0.095 -9.583 1.00 92.50 91 GLU A CA 1
ATOM 728 C C . GLU A 1 91 ? 19.002 0.743 -8.803 1.00 92.50 91 GLU A C 1
ATOM 730 O O . GLU A 1 91 ? 20.170 0.345 -8.880 1.00 92.50 91 GLU A O 1
ATOM 735 N N . TYR A 1 92 ? 18.656 1.763 -8.029 1.00 88.94 92 TYR A N 1
ATOM 736 C CA . TYR A 1 92 ? 19.486 2.299 -6.970 1.00 88.94 92 TYR A CA 1
ATOM 737 C C . TYR A 1 92 ? 18.692 2.267 -5.670 1.00 88.94 92 TYR A C 1
ATOM 739 O O . TYR A 1 92 ? 17.807 3.096 -5.434 1.00 88.94 92 TYR A O 1
ATOM 747 N N . ASP A 1 93 ? 19.072 1.324 -4.816 1.00 86.25 93 ASP A N 1
ATOM 748 C CA . ASP A 1 93 ? 18.577 1.227 -3.456 1.00 86.25 93 ASP A CA 1
ATOM 749 C C . ASP A 1 93 ? 19.484 2.019 -2.498 1.00 86.25 93 ASP A C 1
ATOM 751 O O . ASP A 1 93 ? 20.613 1.637 -2.169 1.00 86.25 93 ASP A O 1
ATOM 755 N N . GLY A 1 94 ? 18.993 3.185 -2.084 1.00 82.94 94 GLY A N 1
ATOM 756 C CA . GLY A 1 94 ? 19.528 3.961 -0.970 1.00 82.94 94 GLY A CA 1
ATOM 757 C C . GLY A 1 94 ? 18.633 3.920 0.271 1.00 82.94 94 GLY A C 1
ATOM 758 O O . GLY A 1 94 ? 18.890 4.681 1.210 1.00 82.94 94 GLY A O 1
ATOM 759 N N . TRP A 1 95 ? 17.579 3.101 0.281 1.00 81.25 95 TRP A N 1
ATOM 760 C CA . TRP A 1 95 ? 16.600 3.007 1.355 1.00 81.25 95 TRP A CA 1
ATOM 761 C C . TRP A 1 95 ? 16.980 1.898 2.353 1.00 81.25 95 TRP A C 1
ATOM 763 O O . TRP A 1 95 ? 17.206 0.754 1.984 1.00 81.25 95 TRP A O 1
ATOM 773 N N . PRO A 1 96 ? 17.073 2.184 3.664 1.00 79.38 96 PRO A N 1
ATOM 774 C CA . PRO A 1 96 ? 17.291 1.123 4.640 1.00 79.38 96 PRO A CA 1
ATOM 775 C C . PRO A 1 96 ? 16.058 0.216 4.774 1.00 79.38 96 PRO A C 1
ATOM 777 O O . PRO A 1 96 ? 15.057 0.615 5.369 1.00 79.38 96 PRO A O 1
ATOM 780 N N . GLY A 1 97 ? 16.170 -1.031 4.319 1.00 84.62 97 GLY A N 1
ATOM 781 C CA . GLY A 1 97 ? 15.099 -2.027 4.413 1.00 84.62 97 GLY A CA 1
ATOM 782 C C . GLY A 1 97 ? 14.381 -2.188 3.079 1.00 84.62 97 GLY A C 1
ATOM 783 O O . GLY A 1 97 ? 15.028 -2.112 2.052 1.00 84.62 97 GLY A O 1
ATOM 784 N N . LEU A 1 98 ? 13.069 -2.427 3.116 1.00 83.31 98 LEU A N 1
ATOM 785 C CA . LEU A 1 98 ? 12.233 -2.527 1.919 1.00 83.31 98 LEU A CA 1
ATOM 786 C C . LEU A 1 98 ? 11.566 -1.179 1.629 1.00 83.31 98 LEU A C 1
ATOM 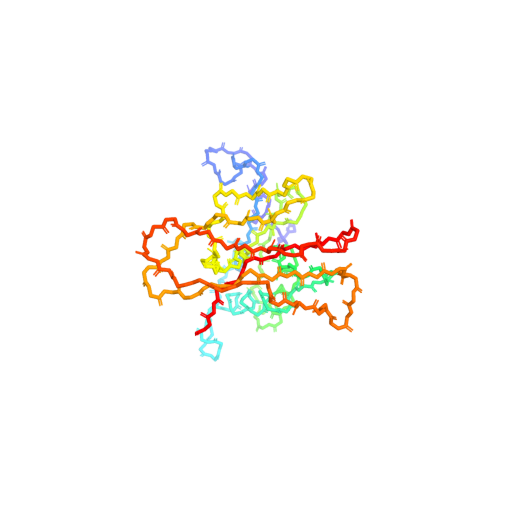788 O O . LEU A 1 98 ? 10.935 -0.588 2.520 1.00 83.31 98 LEU A O 1
ATOM 792 N N . ALA A 1 99 ? 11.730 -0.672 0.410 1.00 83.69 99 ALA A N 1
ATOM 793 C CA . ALA A 1 99 ? 11.141 0.579 -0.035 1.00 83.69 99 ALA A CA 1
ATOM 794 C C . ALA A 1 99 ? 9.653 0.394 -0.338 1.00 83.69 99 ALA A C 1
ATOM 796 O O . ALA A 1 99 ? 9.249 -0.476 -1.100 1.00 83.69 99 ALA A O 1
ATOM 797 N N . ASN A 1 100 ? 8.800 1.247 0.224 1.00 79.44 100 ASN A N 1
ATOM 798 C CA . ASN A 1 100 ? 7.372 1.174 -0.062 1.00 79.44 100 ASN A CA 1
ATOM 799 C C . ASN A 1 100 ? 7.038 1.930 -1.365 1.00 79.44 100 ASN A C 1
ATOM 801 O O . ASN A 1 100 ? 7.151 3.157 -1.395 1.00 79.44 100 ASN A O 1
ATOM 805 N N . ILE A 1 101 ? 6.622 1.219 -2.424 1.00 74.75 101 ILE A N 1
ATOM 806 C CA . ILE A 1 101 ? 6.152 1.826 -3.689 1.00 74.75 101 ILE A CA 1
ATOM 807 C C . ILE A 1 101 ? 4.653 2.147 -3.650 1.00 74.75 101 ILE A C 1
ATOM 809 O O . ILE A 1 101 ? 4.227 3.166 -4.200 1.00 74.75 101 ILE A O 1
ATOM 813 N N . VAL A 1 102 ? 3.849 1.310 -2.989 1.00 64.69 102 VAL A N 1
ATOM 814 C CA . VAL A 1 102 ? 2.405 1.512 -2.836 1.00 64.69 102 VAL A CA 1
ATOM 815 C C . VAL A 1 102 ? 2.044 1.437 -1.362 1.00 64.69 102 VAL A C 1
ATOM 817 O O . VAL A 1 102 ? 1.894 0.363 -0.787 1.00 64.69 102 VAL A O 1
ATOM 820 N N . THR A 1 103 ? 1.784 2.589 -0.750 1.00 53.34 103 THR A N 1
ATOM 821 C CA . THR A 1 103 ? 0.954 2.609 0.452 1.00 53.34 103 THR A CA 1
ATOM 822 C C . THR A 1 103 ? -0.481 2.362 0.003 1.00 53.34 103 THR A C 1
ATOM 824 O O . THR A 1 103 ? -1.182 3.304 -0.378 1.00 53.34 103 THR A O 1
ATOM 827 N N . TRP A 1 104 ? -0.940 1.107 0.015 1.00 43.94 104 TRP A N 1
ATOM 828 C CA . TRP A 1 104 ? -2.377 0.868 0.103 1.00 43.94 104 TRP A CA 1
ATOM 829 C C . TRP A 1 104 ? -2.790 1.248 1.522 1.00 43.94 104 TRP A C 1
ATOM 831 O O . TRP A 1 104 ? -2.920 0.408 2.409 1.00 43.94 104 TRP A O 1
ATOM 841 N N . ASP A 1 105 ? -2.956 2.550 1.752 1.00 47.28 105 ASP A N 1
ATOM 842 C CA . ASP A 1 105 ? -3.873 2.972 2.792 1.00 47.28 105 ASP A CA 1
ATOM 843 C C . ASP A 1 105 ? -5.223 2.446 2.326 1.00 47.28 105 ASP A C 1
ATOM 845 O O . ASP A 1 105 ? -5.763 2.905 1.312 1.00 47.28 105 ASP A O 1
ATOM 849 N N . ALA A 1 106 ? -5.739 1.434 3.030 1.00 46.72 106 ALA A N 1
ATOM 850 C CA . ALA A 1 106 ? -7.136 1.063 2.901 1.00 46.72 106 ALA A CA 1
ATOM 851 C C . ALA A 1 106 ? -7.928 2.371 2.844 1.00 46.72 106 ALA A C 1
ATOM 853 O O . ALA A 1 106 ? -7.655 3.241 3.685 1.00 46.72 106 ALA A O 1
ATOM 854 N N . PRO A 1 107 ? -8.850 2.565 1.874 1.00 43.66 107 PRO A N 1
ATOM 855 C CA . PRO A 1 107 ? -9.704 3.738 1.917 1.00 43.66 107 PRO A CA 1
ATOM 856 C C . PRO A 1 107 ? -10.223 3.802 3.342 1.00 43.66 107 PRO A C 1
ATOM 858 O O . PRO A 1 107 ? -10.678 2.776 3.857 1.00 43.66 107 PRO A O 1
ATOM 861 N N . VAL A 1 108 ? -10.042 4.946 4.005 1.00 48.38 108 VAL A N 1
ATOM 862 C CA . VAL A 1 108 ? -10.629 5.165 5.320 1.00 48.38 108 VAL A CA 1
ATOM 863 C C . VAL A 1 108 ? -12.120 4.982 5.084 1.00 48.38 108 VAL A C 1
ATOM 865 O O . VAL A 1 108 ? -12.794 5.877 4.582 1.00 48.38 108 VAL A O 1
ATOM 868 N N . VAL A 1 109 ? -12.615 3.765 5.314 1.00 52.19 109 VAL A N 1
ATOM 869 C CA . VAL A 1 109 ? -14.033 3.503 5.448 1.00 52.19 109 VAL A CA 1
ATOM 870 C C . VAL A 1 109 ? -14.362 4.392 6.615 1.00 52.19 109 VAL A C 1
ATOM 872 O O . VAL A 1 109 ? -13.811 4.156 7.691 1.00 52.19 109 VAL A O 1
ATOM 875 N N . ASP A 1 110 ? -15.089 5.475 6.344 1.00 64.69 11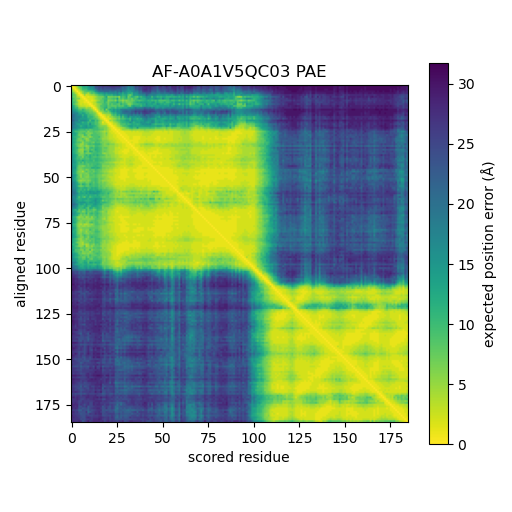0 ASP A N 1
ATOM 876 C CA . ASP A 1 110 ? -15.405 6.497 7.329 1.00 64.69 110 ASP A CA 1
ATOM 877 C C . ASP A 1 110 ? -16.106 5.774 8.476 1.00 64.69 110 ASP A C 1
ATOM 879 O O . ASP A 1 110 ? -17.268 5.380 8.385 1.00 64.69 110 ASP A O 1
ATOM 883 N N . GLY A 1 111 ? -15.308 5.393 9.468 1.00 69.25 111 GLY A N 1
ATOM 884 C CA . GLY A 1 111 ? -15.743 4.567 10.566 1.00 69.25 111 GLY A CA 1
ATOM 885 C C . GLY A 1 111 ? -16.584 5.434 11.483 1.00 69.25 111 GLY A C 1
ATOM 886 O O . GLY A 1 111 ? -16.530 6.662 11.411 1.00 69.25 111 GLY A O 1
ATOM 887 N N . PRO A 1 11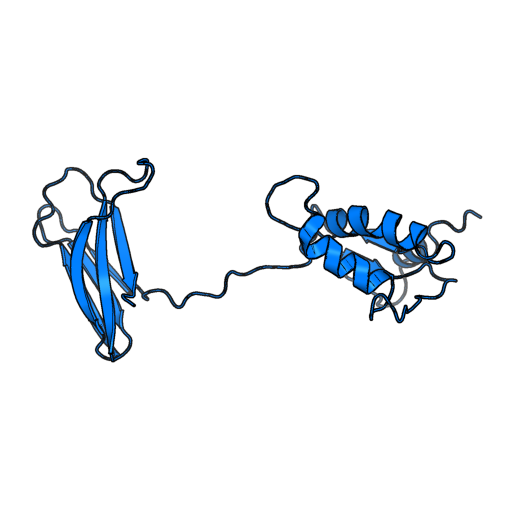2 ? -17.359 4.832 12.388 1.00 81.19 112 PRO A N 1
ATOM 888 C CA . PRO A 1 112 ? -17.973 5.623 13.436 1.00 81.19 112 PRO A CA 1
ATOM 889 C C . PRO A 1 112 ? -16.875 6.359 14.219 1.00 81.19 112 PRO A C 1
ATOM 891 O O . PRO A 1 112 ? -15.972 5.728 14.771 1.00 81.19 112 PRO A O 1
ATOM 894 N N . ASP A 1 113 ? -16.956 7.687 14.272 1.00 88.38 113 ASP A N 1
ATOM 895 C CA . ASP A 1 113 ? -16.072 8.508 15.097 1.00 88.38 113 ASP A CA 1
ATOM 896 C C . ASP A 1 113 ? -16.503 8.385 16.564 1.00 88.38 113 ASP A C 1
ATOM 898 O O . ASP A 1 113 ? -17.463 9.021 17.006 1.00 88.38 113 ASP A O 1
ATOM 902 N N . ILE A 1 114 ? -15.834 7.500 17.308 1.00 89.94 114 ILE A N 1
ATOM 903 C CA . ILE A 1 114 ? -16.111 7.264 18.728 1.00 89.94 114 ILE A CA 1
ATOM 904 C C . ILE A 1 114 ? -15.390 8.332 19.555 1.00 89.94 114 ILE A C 1
ATOM 906 O O . ILE A 1 114 ? -14.189 8.240 19.812 1.00 89.94 114 ILE A O 1
ATOM 910 N N . THR A 1 115 ? -16.139 9.319 20.038 1.00 91.31 115 THR A N 1
ATOM 911 C CA . THR A 1 115 ? -15.612 10.434 20.842 1.00 91.31 115 THR A CA 1
ATOM 912 C C . THR A 1 115 ? -15.360 10.049 22.297 1.00 91.31 115 THR A C 1
ATOM 914 O O . THR A 1 115 ? -14.620 10.727 23.015 1.00 91.31 115 THR A O 1
ATOM 917 N N . GLY A 1 116 ? -15.961 8.951 22.761 1.00 91.69 116 GLY A N 1
ATOM 918 C CA . GLY A 1 116 ? -15.757 8.453 24.111 1.00 91.69 116 GLY A CA 1
ATOM 919 C C . GLY A 1 116 ? -16.382 7.089 24.356 1.00 91.69 116 GLY A C 1
ATOM 920 O O . GLY A 1 116 ? -17.367 6.704 23.731 1.00 91.69 116 GLY A O 1
ATOM 921 N N . PHE A 1 117 ? -15.818 6.368 25.320 1.00 92.69 117 PHE A N 1
ATOM 922 C CA . PHE A 1 117 ? -16.351 5.097 25.789 1.00 92.69 117 PHE A CA 1
ATOM 923 C C . PHE A 1 117 ? -16.234 5.023 27.309 1.00 92.69 117 PHE A C 1
ATOM 925 O O . PHE A 1 117 ? -15.184 5.338 27.875 1.00 92.69 117 PHE A O 1
ATOM 932 N N . SER A 1 118 ? -17.309 4.621 27.982 1.00 90.62 118 SER A N 1
ATOM 933 C CA . SER A 1 118 ? -17.337 4.477 29.437 1.00 90.62 118 SER A CA 1
ATOM 934 C C . SER A 1 118 ? -17.929 3.137 29.837 1.00 90.62 118 SER A C 1
ATOM 936 O O . SER A 1 118 ? -18.998 2.775 29.355 1.00 90.62 118 SER A O 1
ATOM 938 N N . VAL A 1 119 ? -17.270 2.446 30.769 1.00 85.81 119 VAL A N 1
ATOM 939 C CA . VAL A 1 119 ? -17.786 1.230 31.413 1.00 85.81 119 VAL A CA 1
ATOM 940 C C . VAL A 1 119 ? -17.659 1.398 32.926 1.00 85.81 119 VAL A C 1
ATOM 942 O O . VAL A 1 119 ? -16.656 0.983 33.514 1.00 85.81 119 VAL A O 1
ATOM 945 N N . PRO A 1 120 ? -18.604 2.085 33.587 1.00 82.75 120 PRO A N 1
ATOM 946 C CA . PRO A 1 120 ? -18.565 2.201 35.036 1.00 82.75 120 PRO A CA 1
ATOM 947 C C . PRO A 1 120 ? -18.799 0.823 35.673 1.00 82.75 120 PRO A C 1
ATOM 949 O O . PRO A 1 120 ? -19.572 0.010 35.167 1.00 82.75 120 PRO A O 1
A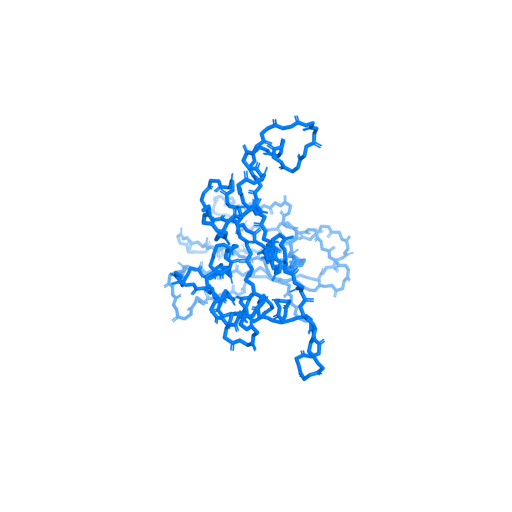TOM 952 N N . ALA A 1 121 ? -18.131 0.546 36.795 1.00 72.81 121 ALA A N 1
ATOM 953 C CA . ALA A 1 121 ? -18.233 -0.751 37.463 1.00 72.81 121 ALA A CA 1
ATOM 954 C C . ALA A 1 121 ? -19.688 -1.056 37.867 1.00 72.81 121 ALA A C 1
ATOM 956 O O . ALA A 1 121 ? -20.280 -0.325 38.661 1.00 72.81 121 ALA A O 1
ATOM 957 N N . GLY A 1 122 ? -20.246 -2.144 37.326 1.00 69.56 122 GLY A N 1
ATOM 958 C CA . GLY A 1 122 ? -21.622 -2.574 37.593 1.00 69.56 122 GLY A CA 1
ATOM 959 C C . GLY A 1 122 ? -22.712 -1.698 36.962 1.00 69.56 122 GLY A C 1
ATOM 960 O O . GLY A 1 122 ? -23.855 -1.772 37.406 1.00 69.56 122 GLY A O 1
ATOM 961 N N . ALA A 1 123 ? -22.377 -0.863 35.974 1.00 77.81 123 ALA A N 1
ATOM 962 C CA . ALA A 1 123 ? -23.323 0.005 35.275 1.00 77.81 123 ALA A CA 1
ATOM 963 C C . ALA A 1 123 ? -23.287 -0.211 33.753 1.00 77.81 123 ALA A C 1
ATOM 965 O O . ALA A 1 123 ? -22.459 -0.958 33.237 1.00 77.81 123 ALA A O 1
ATOM 966 N N . THR A 1 124 ? -24.187 0.478 33.052 1.00 88.06 124 THR A N 1
ATOM 967 C CA . THR A 1 124 ? -24.305 0.513 31.591 1.00 88.06 124 THR A CA 1
ATOM 968 C C . THR A 1 124 ? -22.986 0.887 30.916 1.00 88.06 124 THR A C 1
ATOM 970 O O . THR A 1 124 ? -22.386 1.913 31.254 1.00 88.06 124 THR A O 1
ATOM 973 N N . ALA A 1 125 ? -22.550 0.086 29.940 1.00 92.19 125 ALA A N 1
ATOM 974 C CA . ALA A 1 125 ? -21.469 0.493 29.048 1.00 92.19 125 ALA A CA 1
ATOM 975 C C . ALA A 1 125 ? -22.034 1.420 27.968 1.00 92.19 125 ALA A C 1
ATOM 977 O O . ALA A 1 125 ? -23.083 1.132 27.404 1.00 92.19 125 ALA A O 1
ATOM 978 N N . ALA A 1 126 ? -21.349 2.523 27.683 1.00 94.56 126 ALA A N 1
ATOM 979 C CA . ALA A 1 126 ? -21.833 3.535 26.750 1.00 94.56 126 ALA A CA 1
ATOM 980 C C . ALA A 1 126 ? -20.733 3.978 25.782 1.00 94.56 126 ALA A C 1
ATOM 982 O O . ALA A 1 126 ? -19.634 4.347 26.212 1.00 94.56 126 ALA A O 1
ATOM 983 N N . ALA A 1 127 ? -21.059 3.983 24.490 1.00 96.06 127 ALA A N 1
ATOM 984 C CA . ALA A 1 127 ? -20.255 4.560 23.420 1.00 96.06 127 ALA A CA 1
ATOM 985 C C . ALA A 1 127 ? -20.865 5.888 22.970 1.00 96.06 127 ALA A C 1
ATOM 987 O O . ALA A 1 127 ? -22.063 5.960 22.708 1.00 96.06 127 ALA A O 1
ATOM 988 N N . ARG A 1 128 ? -20.039 6.926 22.851 1.00 96.44 128 ARG A N 1
ATOM 989 C CA . ARG A 1 128 ? -20.411 8.214 22.260 1.00 96.44 128 ARG A CA 1
ATOM 990 C C . ARG A 1 128 ? -19.865 8.283 20.849 1.00 96.44 128 ARG A C 1
ATOM 992 O O . ARG A 1 128 ? -18.689 7.989 20.648 1.00 96.44 128 ARG A O 1
ATOM 999 N N . VAL A 1 129 ? -20.714 8.647 19.896 1.00 94.62 129 VAL A N 1
ATOM 1000 C CA . VAL A 1 129 ? -20.386 8.623 18.468 1.00 94.62 129 VAL A CA 1
ATOM 1001 C C . VAL A 1 129 ? -20.779 9.950 17.833 1.00 94.62 129 VAL A C 1
ATOM 1003 O O . VAL A 1 129 ? -21.938 10.351 17.942 1.00 94.62 129 VAL A O 1
ATOM 1006 N N . THR A 1 130 ? -19.858 10.611 17.130 1.00 94.19 130 THR A N 1
ATOM 1007 C CA . THR A 1 130 ? -20.215 11.701 16.210 1.00 94.19 130 THR A CA 1
ATOM 1008 C C . THR A 1 130 ? -20.932 11.083 15.010 1.00 94.19 130 THR A C 1
ATOM 1010 O O . THR A 1 130 ? -20.321 10.392 14.199 1.00 94.19 130 THR A O 1
ATOM 1013 N N . SER A 1 131 ? -22.247 11.282 14.912 1.00 92.00 131 SER A N 1
ATOM 1014 C CA . SER A 1 131 ? -23.080 10.612 13.909 1.00 92.00 131 SER A CA 1
ATOM 1015 C C . SER A 1 131 ? -23.335 11.460 12.666 1.00 92.00 131 SER A C 1
ATOM 1017 O O . SER A 1 131 ? -23.391 12.689 12.730 1.00 92.00 131 SER A O 1
ATOM 1019 N N . VAL A 1 132 ? -23.593 10.792 11.543 1.00 90.19 132 VAL A N 1
ATOM 1020 C CA . VAL A 1 132 ? -24.080 11.409 10.302 1.00 90.19 132 VAL A CA 1
ATOM 1021 C C . VAL A 1 132 ? -25.608 11.327 10.251 1.00 90.19 132 VAL A C 1
ATOM 1023 O O . VAL A 1 132 ? -26.190 10.299 10.586 1.00 90.19 132 VAL A O 1
ATOM 1026 N N . LEU A 1 133 ? -26.285 12.406 9.844 1.00 89.44 133 LEU A N 1
ATOM 1027 C CA . LEU A 1 133 ? -27.750 12.428 9.762 1.00 89.44 133 LEU A CA 1
ATOM 1028 C C . LEU A 1 133 ? -28.260 11.368 8.773 1.00 89.44 133 LEU A C 1
ATOM 1030 O O . LEU A 1 133 ? -27.919 11.416 7.594 1.00 89.44 133 LEU A O 1
ATOM 1034 N N . GLY A 1 134 ? -29.123 10.467 9.248 1.00 84.44 134 GLY A N 1
ATOM 1035 C CA . GLY A 1 134 ? -29.718 9.403 8.433 1.00 84.44 134 GLY A CA 1
ATOM 1036 C C . GLY A 1 134 ? -28.843 8.158 8.260 1.00 84.44 134 GLY A C 1
ATOM 1037 O O . GLY A 1 134 ? -29.243 7.262 7.525 1.00 84.44 134 GLY A O 1
ATOM 1038 N N . GLN A 1 135 ? -27.684 8.101 8.925 1.00 91.50 135 GLN A N 1
ATOM 1039 C CA . GLN A 1 135 ? -26.856 6.902 9.007 1.00 91.50 135 GLN A CA 1
ATOM 1040 C C . GLN A 1 135 ? -27.169 6.144 10.297 1.00 91.50 135 GLN A C 1
ATOM 1042 O O . GLN A 1 135 ? -27.058 6.720 11.375 1.00 91.50 135 GLN A O 1
ATOM 1047 N N . ASP A 1 136 ? -27.514 4.863 10.210 1.00 94.19 136 ASP A N 1
ATOM 1048 C CA . ASP A 1 136 ? -27.762 4.041 11.396 1.00 94.19 136 ASP A CA 1
ATOM 1049 C C . ASP A 1 136 ? -26.473 3.373 11.893 1.00 94.19 136 ASP A C 1
ATOM 1051 O O . ASP A 1 136 ? -25.594 3.006 11.107 1.00 94.19 136 ASP A O 1
ATOM 1055 N N . TYR A 1 137 ? -26.368 3.218 13.211 1.00 95.69 137 TYR A N 1
ATOM 1056 C CA . TYR A 1 137 ? -25.220 2.642 13.905 1.00 95.69 137 TYR A CA 1
ATOM 1057 C C . TYR A 1 137 ? -25.670 1.531 14.852 1.00 95.69 137 TYR A C 1
ATOM 1059 O O . TYR A 1 137 ? -26.769 1.594 15.405 1.00 95.69 137 TYR A O 1
ATOM 1067 N N . ALA A 1 138 ? -24.798 0.553 15.099 1.00 96.25 138 ALA A N 1
ATOM 1068 C CA . ALA A 1 138 ? -25.016 -0.479 16.110 1.00 96.25 138 ALA A CA 1
ATOM 1069 C C . ALA A 1 138 ? -23.808 -0.622 17.038 1.00 96.25 138 ALA A C 1
ATOM 1071 O O . ALA A 1 138 ? -22.667 -0.723 16.580 1.00 96.25 138 ALA A O 1
ATOM 1072 N N . LEU A 1 139 ? -24.069 -0.678 18.345 1.00 96.62 139 LEU A N 1
ATOM 1073 C CA . LEU A 1 139 ? -23.109 -1.133 19.341 1.00 96.62 139 LEU A CA 1
ATOM 1074 C C . LEU A 1 139 ? -23.235 -2.647 19.444 1.00 96.62 139 LEU A C 1
ATOM 1076 O O . LEU A 1 139 ? -24.306 -3.183 19.723 1.00 96.62 139 LEU A O 1
ATOM 1080 N N . GLN A 1 140 ? -22.126 -3.342 19.238 1.00 96.50 140 GLN A N 1
ATOM 1081 C CA . GLN A 1 140 ? -22.061 -4.790 19.344 1.00 96.50 140 GLN A CA 1
ATOM 1082 C C . GLN A 1 140 ? -21.002 -5.199 20.352 1.00 96.50 140 GLN A C 1
ATOM 1084 O O . GLN A 1 140 ? -19.998 -4.505 20.525 1.00 96.50 140 GLN A O 1
ATOM 1089 N N . TYR A 1 141 ? -21.198 -6.357 20.971 1.00 95.44 141 TYR A N 1
ATOM 1090 C CA . TYR A 1 141 ? -20.225 -6.961 21.861 1.00 95.44 141 TYR A CA 1
ATOM 1091 C C . TYR A 1 141 ? -19.939 -8.421 21.524 1.00 95.44 141 TYR A C 1
ATOM 1093 O O . TYR A 1 141 ? -20.730 -9.117 20.891 1.00 95.44 141 TYR A O 1
ATOM 1101 N N . THR A 1 142 ? -18.791 -8.897 21.985 1.00 96.31 142 THR A N 1
ATOM 1102 C CA . THR A 1 142 ? -18.445 -10.317 22.032 1.00 96.31 142 THR A CA 1
ATOM 1103 C C . THR A 1 142 ? -17.720 -10.623 23.335 1.00 96.31 142 THR A C 1
ATOM 1105 O O . THR A 1 142 ? -17.055 -9.760 23.909 1.00 96.31 142 THR A O 1
ATOM 1108 N N . THR A 1 143 ? -17.820 -11.859 23.811 1.00 95.56 143 THR A N 1
ATOM 1109 C CA . THR A 1 143 ? -17.049 -12.354 24.962 1.00 95.56 143 THR A CA 1
ATOM 1110 C C . THR A 1 143 ? -15.809 -13.139 24.525 1.00 95.56 143 THR A C 1
ATOM 1112 O O . THR A 1 143 ? -14.962 -13.474 25.352 1.00 95.56 143 THR A O 1
ATOM 1115 N N . ASN A 1 144 ? -15.656 -13.413 23.220 1.00 93.94 144 ASN A N 1
ATOM 1116 C CA . ASN A 1 144 ? -14.573 -14.239 22.695 1.00 93.94 144 ASN A CA 1
ATOM 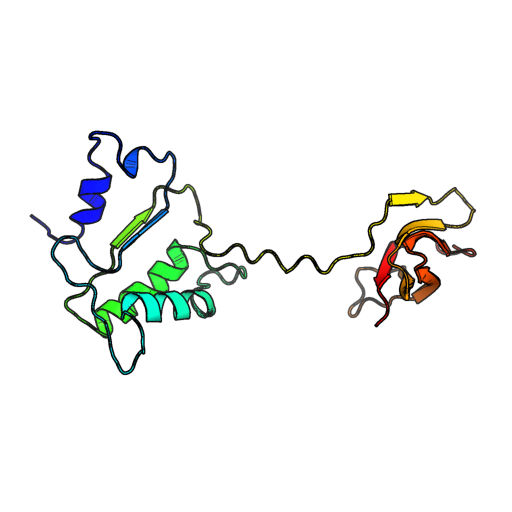1117 C C . ASN A 1 144 ? -14.042 -13.740 21.341 1.00 93.94 144 ASN A C 1
ATOM 1119 O O . ASN A 1 144 ? -14.423 -14.235 20.282 1.00 93.94 144 ASN A O 1
ATOM 1123 N N . LEU A 1 145 ? -13.056 -12.839 21.380 1.00 93.12 145 LEU A N 1
ATOM 1124 C CA . LEU A 1 145 ? -12.331 -12.380 20.184 1.00 93.12 145 LEU A CA 1
ATOM 1125 C C . LEU A 1 145 ? -11.490 -13.467 19.489 1.00 93.12 145 LEU A C 1
ATOM 1127 O O . LEU A 1 145 ? -10.951 -13.217 18.416 1.00 93.12 145 LEU A O 1
ATOM 1131 N N . LYS A 1 146 ? -11.333 -14.653 20.089 1.00 92.75 146 LYS A N 1
ATOM 1132 C CA . LYS A 1 146 ? -10.552 -15.760 19.515 1.00 92.75 146 LYS A CA 1
ATOM 1133 C C . LYS A 1 146 ? -11.418 -16.786 18.780 1.00 92.75 146 LYS A C 1
ATOM 1135 O O . LYS A 1 146 ? -10.871 -17.741 18.233 1.00 92.75 146 LYS A O 1
ATOM 1140 N N . ALA A 1 147 ? -12.745 -16.643 18.808 1.00 88.56 147 ALA A N 1
ATOM 1141 C CA . ALA A 1 147 ? -13.644 -17.510 18.053 1.00 88.56 147 ALA A CA 1
ATOM 1142 C C . ALA A 1 147 ? -13.442 -17.324 16.538 1.00 88.56 147 ALA A C 1
ATOM 1144 O O . ALA A 1 147 ? -13.059 -16.248 16.084 1.00 88.56 147 ALA A O 1
ATOM 1145 N N . ASN A 1 148 ? -13.696 -18.376 15.756 1.00 85.38 148 ASN A N 1
ATOM 1146 C CA . ASN A 1 148 ? -13.630 -18.319 14.298 1.00 85.38 148 ASN A CA 1
ATOM 1147 C C . ASN A 1 148 ? -14.888 -18.967 13.680 1.00 85.38 148 ASN A C 1
ATOM 1149 O O . ASN A 1 148 ? -14.980 -20.198 13.690 1.00 85.38 148 ASN A O 1
ATOM 1153 N N . PRO A 1 149 ? -15.845 -18.175 13.158 1.00 91.12 149 PRO A N 1
ATOM 1154 C CA . PRO A 1 149 ? -15.854 -16.708 13.154 1.00 91.12 149 PRO A CA 1
ATOM 1155 C C . PRO A 1 149 ? -16.088 -16.125 14.559 1.00 91.12 149 PRO A C 1
ATOM 1157 O O . PRO A 1 149 ? -16.632 -16.791 15.438 1.00 91.12 149 PRO A O 1
ATOM 1160 N N . VAL A 1 150 ? -15.689 -14.868 14.773 1.00 94.56 150 VAL A N 1
ATOM 1161 C CA . VAL A 1 150 ? -16.064 -14.136 15.993 1.00 94.56 150 VAL A CA 1
ATOM 1162 C C . VAL A 1 150 ? -17.556 -13.825 15.933 1.00 94.56 150 VAL A C 1
ATOM 1164 O O . VAL A 1 150 ? -18.013 -13.133 15.022 1.00 94.56 150 VAL A O 1
ATOM 1167 N N . GLU A 1 151 ? -18.307 -14.313 16.915 1.00 95.19 151 GLU A N 1
ATOM 1168 C CA . GLU A 1 151 ? -19.727 -13.999 17.057 1.00 95.19 151 GLU A CA 1
ATOM 1169 C C . GLU A 1 151 ? -19.897 -12.655 17.769 1.00 95.19 151 GLU A C 1
ATOM 1171 O O . GLU A 1 151 ? -19.404 -12.458 18.883 1.00 95.19 151 GLU A O 1
ATOM 1176 N N . TRP A 1 152 ? -20.597 -11.731 17.111 1.00 96.56 152 TRP A N 1
ATOM 1177 C CA . TRP A 1 152 ? -20.928 -10.410 17.635 1.00 96.56 152 TRP A CA 1
ATOM 1178 C C . TRP A 1 152 ? -22.422 -10.337 17.924 1.00 96.56 152 TRP A C 1
ATOM 1180 O O . TRP A 1 152 ? -23.241 -10.628 17.054 1.00 96.56 152 TRP A O 1
ATOM 1190 N N . THR A 1 153 ? -22.763 -9.937 19.143 1.00 95.44 153 THR A N 1
ATOM 1191 C CA . THR A 1 153 ? -24.140 -9.731 19.594 1.00 95.44 153 THR A CA 1
ATOM 1192 C C . THR A 1 153 ? -24.436 -8.243 19.628 1.00 95.44 153 THR A C 1
ATOM 1194 O O . THR A 1 153 ? -23.620 -7.456 20.101 1.00 95.44 153 THR A O 1
ATOM 1197 N N . GLU A 1 154 ? -25.596 -7.846 19.126 1.00 96.56 154 GLU A N 1
ATOM 1198 C CA . GLU A 1 154 ? -26.060 -6.465 19.199 1.00 96.56 154 GLU A CA 1
ATOM 1199 C C . GLU A 1 154 ? -26.468 -6.106 20.632 1.00 96.56 154 GLU A C 1
ATOM 1201 O O . GLU A 1 154 ? -27.237 -6.830 21.264 1.00 96.56 154 GLU A O 1
ATOM 1206 N N . ALA A 1 155 ? -25.909 -5.013 21.150 1.00 95.44 155 ALA A N 1
ATOM 1207 C CA . ALA A 1 155 ? -26.310 -4.414 22.419 1.00 95.44 155 ALA A CA 1
ATOM 1208 C C . ALA A 1 155 ? -27.336 -3.297 22.204 1.00 95.44 155 ALA A C 1
ATOM 1210 O O . ALA A 1 155 ? -28.291 -3.209 22.970 1.00 95.44 155 ALA A O 1
ATOM 1211 N N . ASP A 1 156 ? -27.131 -2.464 21.179 1.00 97.38 156 ASP A N 1
ATOM 1212 C CA . ASP A 1 156 ? -27.979 -1.304 20.899 1.00 97.38 156 ASP A CA 1
ATOM 1213 C C . ASP A 1 156 ? -27.852 -0.833 19.447 1.00 97.38 156 ASP A C 1
ATOM 1215 O O . ASP A 1 156 ? -26.844 -1.093 18.783 1.00 97.38 156 ASP A O 1
ATOM 1219 N N . THR A 1 157 ? -28.847 -0.077 18.986 1.00 96.88 157 THR A N 1
ATOM 1220 C CA . THR A 1 157 ? -28.875 0.578 17.674 1.00 96.88 157 THR A CA 1
ATOM 1221 C C . THR A 1 157 ? -29.352 2.015 17.801 1.00 96.88 157 THR A C 1
ATOM 1223 O O . THR A 1 157 ? -30.303 2.295 18.529 1.00 96.88 157 THR A O 1
ATOM 1226 N N . GLY A 1 158 ? -28.755 2.922 17.035 1.00 95.44 158 GLY A N 1
ATOM 1227 C CA . GLY A 1 158 ? -29.115 4.334 17.058 1.00 95.44 158 GLY A CA 1
ATOM 1228 C C . GLY A 1 158 ? -29.028 4.970 15.682 1.00 95.44 158 GLY A C 1
ATOM 1229 O O . GLY A 1 158 ? -28.040 4.799 14.968 1.00 95.44 158 GLY A O 1
ATOM 1230 N N . ALA A 1 159 ? -30.060 5.739 15.337 1.00 95.06 159 ALA A N 1
ATOM 1231 C CA . ALA A 1 159 ? -30.078 6.538 14.124 1.00 95.06 159 ALA A CA 1
ATOM 1232 C C . ALA A 1 159 ? -29.246 7.806 14.304 1.00 95.06 159 ALA A C 1
ATOM 1234 O O . ALA A 1 159 ? -29.390 8.545 15.285 1.00 95.06 159 ALA A O 1
ATOM 1235 N N . GLY A 1 160 ? -28.390 8.077 13.332 1.00 92.12 160 GLY A N 1
ATOM 1236 C CA . GLY A 1 160 ? -27.545 9.248 13.315 1.00 92.12 160 GLY A CA 1
ATOM 1237 C C . GLY A 1 160 ? -28.347 10.525 13.102 1.00 92.12 160 GLY A C 1
ATOM 1238 O O . GLY A 1 160 ? -29.255 10.615 12.270 1.00 92.12 160 GLY A O 1
ATOM 1239 N N . THR A 1 161 ? -27.994 11.541 13.878 1.00 92.94 161 THR A N 1
ATOM 1240 C CA . THR A 1 161 ? -28.694 12.830 13.941 1.00 92.94 161 THR A CA 1
ATOM 1241 C C . THR A 1 161 ? -27.898 13.967 13.301 1.00 92.94 161 THR A C 1
ATOM 1243 O O . THR A 1 161 ? -28.394 15.089 13.217 1.00 92.94 161 THR A O 1
ATOM 1246 N N . GLY A 1 162 ? -26.667 13.699 12.850 1.00 87.56 162 GLY A N 1
ATOM 1247 C CA . GLY A 1 162 ? -25.708 14.733 12.445 1.00 87.56 162 GLY A CA 1
ATOM 1248 C C . GLY A 1 162 ? -24.946 15.355 13.624 1.00 87.56 162 GLY A C 1
ATOM 1249 O O . GLY A 1 162 ? -24.199 16.311 13.427 1.00 87.56 162 GLY A O 1
ATOM 1250 N N . GLY A 1 163 ? -25.164 14.855 14.847 1.00 89.31 163 GLY A N 1
ATOM 1251 C CA . GLY A 1 163 ? -24.471 15.246 16.079 1.00 89.31 163 GLY A CA 1
ATOM 1252 C C . GLY A 1 163 ? -24.056 14.029 16.914 1.00 89.31 163 GLY A C 1
ATOM 1253 O O . GLY A 1 163 ? -24.062 12.905 16.416 1.00 89.31 163 GLY A O 1
ATOM 1254 N N . GLU A 1 164 ? -23.693 14.229 18.182 1.00 95.25 164 GLU A N 1
ATOM 1255 C CA . GLU A 1 164 ? -23.334 13.112 19.072 1.00 95.25 164 GLU A CA 1
ATOM 1256 C C . GLU A 1 164 ? -24.567 12.249 19.398 1.00 95.25 164 GLU A C 1
ATOM 1258 O O . GLU A 1 164 ? -25.608 12.769 19.805 1.00 95.25 164 GLU A O 1
ATOM 1263 N N . ILE A 1 165 ? -24.434 10.931 19.242 1.00 95.94 165 ILE A N 1
ATOM 1264 C CA . ILE A 1 165 ? -25.374 9.926 19.755 1.00 95.94 165 ILE A CA 1
ATOM 1265 C C . ILE A 1 165 ? -24.683 9.062 20.811 1.00 95.94 165 ILE A C 1
ATOM 1267 O O . ILE A 1 165 ? -23.454 8.965 20.845 1.00 95.94 165 ILE A O 1
ATOM 1271 N N . ILE A 1 166 ? -25.481 8.428 21.669 1.00 96.44 166 ILE A N 1
ATOM 1272 C CA . ILE A 1 166 ? -25.007 7.491 22.690 1.00 96.44 166 ILE A CA 1
ATOM 1273 C C . ILE A 1 166 ? -25.643 6.133 22.409 1.00 96.44 166 ILE A C 1
ATOM 1275 O O . ILE A 1 166 ? -26.860 6.064 22.256 1.00 96.44 166 ILE A O 1
ATOM 1279 N N . LEU A 1 167 ? -24.818 5.090 22.334 1.00 97.06 167 LEU A N 1
ATOM 1280 C CA . LEU A 1 167 ? -25.243 3.694 22.219 1.00 97.06 167 LEU A CA 1
ATOM 1281 C C . LEU A 1 167 ? -24.890 2.959 23.512 1.00 97.06 167 LEU A C 1
ATOM 1283 O O . LEU A 1 167 ? -23.765 3.105 24.005 1.00 97.06 167 LEU A O 1
ATOM 1287 N N . GLU A 1 168 ? -25.823 2.178 24.055 1.00 96.81 168 GLU A N 1
ATOM 1288 C CA . GLU A 1 168 ? -25.731 1.649 25.420 1.00 96.81 168 GLU A CA 1
ATOM 1289 C C . GLU A 1 168 ? -25.920 0.132 25.527 1.00 96.81 168 GLU A C 1
ATOM 1291 O O . GLU A 1 168 ? -26.935 -0.427 25.135 1.00 96.81 168 GLU A O 1
ATOM 1296 N N . ASP A 1 169 ? -24.999 -0.545 26.207 1.00 94.44 169 ASP A N 1
ATOM 1297 C CA . ASP A 1 169 ? -25.239 -1.884 26.742 1.00 94.44 169 ASP A CA 1
ATOM 1298 C C . ASP A 1 169 ? -25.731 -1.764 28.186 1.00 94.44 169 ASP A C 1
ATOM 1300 O O . ASP A 1 169 ? -24.947 -1.557 29.118 1.00 94.44 169 ASP A O 1
ATOM 1304 N N . SER A 1 170 ? -27.051 -1.855 28.360 1.00 88.25 170 SER A N 1
ATOM 1305 C CA . SER A 1 170 ? -27.733 -1.679 29.651 1.00 88.25 170 SER A CA 1
ATOM 1306 C C . SER A 1 170 ? -27.635 -2.885 30.588 1.00 88.25 170 SER A C 1
ATOM 1308 O O . SER A 1 170 ? -27.942 -2.768 31.778 1.00 88.25 170 SER A O 1
ATOM 1310 N N . THR A 1 171 ? -27.194 -4.043 30.087 1.00 83.94 171 THR A N 1
ATOM 1311 C CA . THR A 1 171 ? -27.117 -5.284 30.868 1.00 83.94 171 THR A CA 1
ATOM 1312 C C . THR A 1 171 ? -25.789 -6.023 30.658 1.00 83.94 171 THR A C 1
ATOM 1314 O O . THR A 1 171 ? -25.792 -7.176 30.206 1.00 83.94 171 THR A O 1
ATOM 1317 N N . PRO A 1 172 ? -24.638 -5.411 30.996 1.00 81.62 172 PRO A N 1
ATOM 1318 C CA . PRO A 1 172 ? -23.354 -6.094 30.963 1.00 81.62 172 PRO A CA 1
ATOM 1319 C C . PRO A 1 172 ? -23.279 -7.108 32.108 1.00 81.62 172 PRO A C 1
ATOM 1321 O O . PRO A 1 172 ? -23.026 -6.752 33.256 1.00 81.62 172 PRO A O 1
ATOM 1324 N N . SER A 1 173 ? -23.552 -8.379 31.803 1.00 81.94 173 SER A N 1
ATOM 1325 C CA . SER A 1 173 ? -23.579 -9.472 32.788 1.00 81.94 173 SER A CA 1
ATOM 1326 C C . SER A 1 173 ? -22.354 -10.383 32.748 1.00 81.94 173 SER A C 1
ATOM 1328 O O . SER A 1 173 ? -22.186 -11.204 33.645 1.00 81.94 173 SER A O 1
ATOM 1330 N N . ASP A 1 174 ? -21.538 -10.286 31.700 1.00 86.81 174 ASP A N 1
ATOM 1331 C CA . ASP A 1 174 ? -20.356 -11.130 31.527 1.00 86.81 174 ASP A CA 1
ATOM 1332 C C . ASP A 1 174 ? -19.143 -10.540 32.251 1.00 86.81 174 ASP A C 1
ATOM 1334 O O . ASP A 1 174 ? -18.978 -9.321 32.312 1.00 86.81 174 ASP A O 1
ATOM 1338 N N . ASP A 1 175 ? -18.246 -11.411 32.721 1.00 83.38 175 ASP A N 1
ATOM 1339 C CA . ASP A 1 175 ? -16.995 -11.011 33.383 1.00 83.38 175 ASP A CA 1
ATOM 1340 C C . ASP A 1 175 ? -16.096 -10.144 32.479 1.00 83.38 175 ASP A C 1
ATOM 1342 O O . ASP A 1 175 ? -15.278 -9.362 32.966 1.00 83.38 175 ASP A O 1
ATOM 1346 N N . MET A 1 176 ? -16.232 -10.284 31.154 1.00 87.06 176 MET A N 1
ATOM 1347 C CA . MET A 1 176 ? -15.520 -9.488 30.158 1.00 87.06 176 MET A CA 1
ATOM 1348 C C . MET A 1 176 ? -16.302 -9.424 28.841 1.00 87.06 176 MET A C 1
ATOM 1350 O O . MET A 1 176 ? -16.708 -10.452 28.298 1.00 87.06 176 MET A O 1
ATOM 1354 N N . ARG A 1 177 ? -16.438 -8.212 28.292 1.00 91.56 177 ARG A N 1
ATOM 1355 C CA . ARG A 1 177 ? -16.979 -7.945 26.952 1.00 91.56 177 ARG A CA 1
ATOM 1356 C C . ARG A 1 177 ? -16.009 -7.080 26.158 1.00 91.56 177 ARG A C 1
ATOM 1358 O O . ARG A 1 177 ? -15.390 -6.166 26.700 1.00 91.56 177 ARG A O 1
ATOM 1365 N N . PHE A 1 178 ? -15.915 -7.356 24.867 1.00 93.81 178 PHE A N 1
ATOM 1366 C CA . PHE A 1 178 ? -15.257 -6.512 23.879 1.00 93.81 178 PHE A CA 1
ATOM 1367 C C . PHE A 1 178 ? -16.331 -5.856 23.035 1.00 93.81 178 PHE A C 1
ATOM 1369 O O . PHE A 1 178 ? -17.239 -6.551 22.593 1.00 93.81 178 PHE A O 1
ATOM 1376 N N . TYR A 1 179 ? -16.215 -4.553 22.801 1.00 94.75 179 TYR A N 1
ATOM 1377 C CA . TYR A 1 179 ? -17.221 -3.781 22.082 1.00 94.75 179 TYR A CA 1
ATOM 1378 C C . TYR A 1 179 ? -16.686 -3.282 20.746 1.00 94.75 179 TYR A C 1
ATOM 1380 O O . TYR A 1 179 ? -15.492 -3.018 20.602 1.00 94.75 179 TYR A O 1
ATOM 1388 N N . ARG A 1 180 ? -17.594 -3.109 19.790 1.00 94.19 180 ARG A N 1
ATOM 1389 C CA . ARG A 1 180 ? -17.364 -2.363 18.554 1.00 94.19 180 ARG A CA 1
ATOM 1390 C C . ARG A 1 180 ? -18.601 -1.545 18.212 1.00 94.19 180 ARG A C 1
ATOM 1392 O O . ARG A 1 180 ? -19.714 -1.956 18.531 1.00 94.19 180 ARG A O 1
ATOM 1399 N N . VAL A 1 181 ? -18.400 -0.435 17.516 1.00 94.81 181 VAL A N 1
ATOM 1400 C CA . VAL A 1 181 ? -19.483 0.279 16.835 1.00 94.81 181 VAL A CA 1
ATOM 1401 C C . VAL A 1 181 ? -19.357 -0.013 15.347 1.00 94.81 181 VAL A C 1
ATOM 1403 O O . VAL A 1 181 ? -18.251 0.013 14.807 1.00 94.81 181 VAL A O 1
ATOM 1406 N N . ILE A 1 182 ? -20.476 -0.314 14.698 1.00 93.12 182 ILE A N 1
ATOM 1407 C CA . ILE A 1 182 ? -20.549 -0.481 13.247 1.00 93.12 182 ILE A CA 1
ATOM 1408 C C . ILE A 1 182 ? -21.567 0.484 12.653 1.00 93.12 182 ILE A C 1
ATOM 1410 O O . ILE A 1 182 ? -22.490 0.928 13.334 1.00 93.12 182 ILE A O 1
ATOM 1414 N N . ILE A 1 183 ? -21.393 0.765 11.369 1.00 91.56 183 ILE A N 1
ATOM 1415 C CA . ILE A 1 183 ? -22.367 1.462 10.537 1.00 91.56 183 ILE A CA 1
ATOM 1416 C C . ILE A 1 183 ? -23.274 0.404 9.904 1.00 91.56 183 ILE A C 1
ATOM 1418 O O . ILE A 1 183 ? -22.778 -0.596 9.379 1.00 91.56 183 ILE A O 1
ATOM 1422 N N . LEU A 1 184 ? -24.587 0.595 9.990 1.00 88.00 184 LEU A N 1
ATOM 1423 C CA . LEU A 1 184 ? -25.569 -0.281 9.356 1.00 88.00 184 LEU A CA 1
ATOM 1424 C C . LEU A 1 184 ? -25.782 0.128 7.882 1.00 88.00 184 LEU A C 1
ATOM 1426 O O . LEU A 1 184 ? -25.700 1.318 7.573 1.00 88.00 184 LEU A O 1
ATOM 1430 N N . PRO A 1 185 ? -25.992 -0.840 6.972 1.00 79.81 185 PRO A N 1
ATOM 1431 C CA . PRO A 1 185 ? -26.167 -0.585 5.540 1.00 79.81 185 PRO A CA 1
ATOM 1432 C C . PRO A 1 185 ? -27.491 0.101 5.186 1.00 79.81 185 PRO A C 1
ATOM 1434 O O . PRO A 1 185 ? -28.485 -0.091 5.923 1.00 79.81 185 PRO A O 1
#